Protein AF-A0A1V9YLT5-F1 (afdb_monomer_lite)

InterPro domains:
  IPR000232 Heat shock factor (HSF)-type, DNA-binding [PF00447] (39-124)
  IPR000232 Heat shock factor (HSF)-type, DNA-binding [SM00415] (33-130)
  IPR036388 Winged helix-like DNA-binding domain superfamily [G3DSA:1.10.10.10] (29-130)
  IPR036390 Winged helix DNA-binding domain superfamily [SSF46785] (39-124)

Sequence (200 aa):
MDRSAPPLARAAPAPRKSIDSIEVSATGSWSKHPQLYMQRVYCALESSRKCVATWTCNGTAFAVLDIPAFEEEILTVYFKGIRFHSFARILNGYGFKRAKRKDGTAYDFQHPQFRRGNWKNLPRLAPKRKPVEEVMEKRVEDLTILCGELQKNLKEMRNEIGRLLQEEEEEEEHEERQRQAALRDADNNQNDDKGPATSP

Organism: Achlya hypogyna (NCBI:txid1202772)

Radius of gyration: 42.6 Å; chains: 1; bounding box: 42×57×181 Å

Secondary structure (DSSP, 8-state):
----PPP---PPPPPP--GGGS-------TTT-HHHHHHHHHHHHHHS-TTTEEE-TTSSEEEE--HHHHIIIIIHHHHTT--HHHHHHHHHHTTPEEEE-TTSS-EEEE-TT--TT-GGGGGG----PPPHHHHHHHHHHHHHHHHHHHHHHHHHHHHHHHHHHHHHHHHHHHHHHHHHHHHHHHHHHHHTT-------

Foldseek 3Di:
DDDDDDDDDDDDPPPDPDPVPPPPPDDDDCVVQVLCLLLLVLVLAVPDDVCQKHADPQQQKIKGQAQVCCLVPRCVVRPVRDHPVVVVVQLVQLVWDWDQDPVRRMIMTGDRQSGPPNSVCSSVSGGNDDPPCVVVVVVVVVVVVVVVVVVVVVVVVVVVVVVVVVVVVVVVVVVVVVVVVVVVVVVVVVPVPCDDDDDD

pLDDT: mean 79.18, std 18.44, range [31.89, 97.25]

Structure (mmCIF, N/CA/C/O backbone):
data_AF-A0A1V9YLT5-F1
#
_entry.id   AF-A0A1V9YLT5-F1
#
loop_
_atom_site.group_PDB
_atom_site.id
_atom_site.type_symbol
_atom_site.label_atom_id
_atom_site.label_alt_id
_atom_site.label_comp_id
_atom_site.label_asym_id
_atom_site.label_entity_id
_atom_site.label_seq_id
_atom_site.pdbx_PDB_ins_code
_atom_site.Cartn_x
_atom_site.Cartn_y
_atom_site.Cartn_z
_atom_site.occupancy
_atom_site.B_iso_or_equiv
_atom_site.auth_seq_id
_atom_site.auth_comp_id
_atom_site.auth_asym_id
_atom_site.auth_atom_id
_atom_site.pdbx_PDB_model_num
ATOM 1 N N . MET A 1 1 ? 13.940 41.856 -69.536 1.00 49.47 1 MET A N 1
ATOM 2 C CA . MET A 1 1 ? 14.090 40.386 -69.561 1.00 49.47 1 MET A CA 1
ATOM 3 C C . MET A 1 1 ? 15.488 40.149 -69.010 1.00 49.47 1 MET A C 1
ATOM 5 O O . MET A 1 1 ? 16.406 40.716 -69.568 1.00 49.47 1 MET A O 1
ATOM 9 N N . ASP A 1 2 ? 15.735 39.563 -67.849 1.00 46.03 2 ASP A N 1
ATOM 10 C CA . ASP A 1 2 ? 15.054 38.455 -67.195 1.00 46.03 2 ASP A CA 1
ATOM 11 C C . ASP A 1 2 ? 15.358 38.496 -65.681 1.00 46.03 2 ASP A C 1
ATOM 13 O O . ASP A 1 2 ? 16.460 38.864 -65.269 1.00 46.03 2 ASP A O 1
ATOM 17 N N . ARG A 1 3 ? 14.364 38.169 -64.851 1.00 50.53 3 ARG A N 1
ATOM 18 C CA . ARG A 1 3 ? 14.502 38.026 -63.398 1.00 50.53 3 ARG A CA 1
ATOM 19 C C . ARG A 1 3 ? 14.881 36.571 -63.131 1.00 50.53 3 ARG A C 1
ATOM 21 O O . ARG A 1 3 ? 13.992 35.738 -62.994 1.00 50.53 3 ARG A O 1
ATOM 28 N N . SER A 1 4 ? 16.168 36.251 -63.024 1.00 48.88 4 SER A N 1
ATOM 29 C CA . SER A 1 4 ? 16.560 34.884 -62.665 1.00 48.88 4 SER A CA 1
ATOM 30 C C . SER A 1 4 ? 16.526 34.695 -61.147 1.00 48.88 4 SER A C 1
ATOM 32 O O . SER A 1 4 ? 17.375 35.198 -60.414 1.00 48.88 4 SER A O 1
ATOM 34 N N . ALA A 1 5 ? 15.497 33.984 -60.693 1.00 54.53 5 ALA A N 1
ATOM 35 C CA . ALA A 1 5 ? 15.303 33.527 -59.324 1.00 54.53 5 ALA A CA 1
ATOM 36 C C . ALA A 1 5 ? 16.416 32.553 -58.863 1.00 54.53 5 ALA A C 1
ATOM 38 O O . ALA A 1 5 ? 17.009 31.862 -59.696 1.00 54.53 5 ALA A O 1
ATOM 39 N N . PRO A 1 6 ? 16.695 32.454 -57.550 1.00 58.88 6 PRO A N 1
ATOM 40 C CA . PRO A 1 6 ? 17.642 31.480 -57.008 1.00 58.88 6 PRO A CA 1
ATOM 41 C C . PRO A 1 6 ? 17.076 30.040 -57.013 1.00 58.88 6 PRO A C 1
ATOM 43 O O . PRO A 1 6 ? 15.857 29.857 -56.947 1.00 58.88 6 PRO A O 1
ATOM 46 N N . PRO A 1 7 ? 17.939 29.003 -57.067 1.00 49.47 7 PRO A N 1
ATOM 47 C CA . PRO A 1 7 ? 17.515 27.612 -57.199 1.00 49.47 7 PRO A CA 1
ATOM 48 C C . PRO A 1 7 ? 16.925 27.040 -55.900 1.00 49.47 7 PRO A C 1
ATOM 50 O O . PRO A 1 7 ? 17.496 27.146 -54.815 1.00 49.47 7 PRO A O 1
ATOM 53 N N . LEU A 1 8 ? 15.781 26.370 -56.051 1.00 52.47 8 LEU A N 1
ATOM 54 C CA . LEU A 1 8 ? 15.115 25.543 -55.046 1.00 52.47 8 LEU A CA 1
ATOM 55 C C . LEU A 1 8 ? 15.975 24.313 -54.711 1.00 52.47 8 LEU A C 1
ATOM 57 O O . LEU A 1 8 ? 16.040 23.369 -55.496 1.00 52.47 8 LEU A O 1
ATOM 61 N N . ALA A 1 9 ? 16.585 24.280 -53.524 1.00 49.06 9 ALA A N 1
ATOM 62 C CA . ALA A 1 9 ? 17.253 23.088 -53.002 1.00 49.06 9 ALA A CA 1
ATOM 63 C C . ALA A 1 9 ? 16.786 22.766 -51.571 1.00 49.06 9 ALA A C 1
ATOM 65 O O . ALA A 1 9 ? 17.267 23.318 -50.589 1.00 49.06 9 ALA A O 1
ATOM 66 N N . ARG A 1 10 ? 15.825 21.834 -51.512 1.00 39.59 10 ARG A N 1
ATOM 67 C CA . ARG A 1 10 ? 15.500 20.883 -50.430 1.00 39.59 10 ARG A CA 1
ATOM 68 C C . ARG A 1 10 ? 15.406 21.443 -49.000 1.00 39.59 10 ARG A C 1
ATOM 70 O O . ARG A 1 10 ? 16.368 21.443 -48.240 1.00 39.59 10 ARG A O 1
ATOM 77 N N . ALA A 1 11 ? 14.177 21.776 -48.598 1.00 41.53 11 ALA A N 1
ATOM 78 C CA . ALA A 1 11 ? 13.805 21.918 -47.194 1.00 41.53 11 ALA A CA 1
AT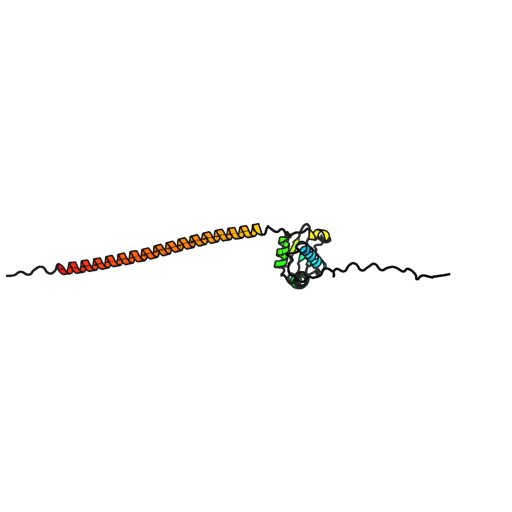OM 79 C C . ALA A 1 11 ? 14.201 20.653 -46.408 1.00 41.53 11 ALA A C 1
ATOM 81 O O . ALA A 1 11 ? 13.750 19.545 -46.712 1.00 41.53 11 ALA A O 1
ATOM 82 N N . ALA A 1 12 ? 15.072 20.822 -45.414 1.00 48.91 12 ALA A N 1
ATOM 83 C CA . ALA A 1 12 ? 15.368 19.798 -44.424 1.00 48.91 12 ALA A CA 1
ATOM 84 C C . ALA A 1 12 ? 14.070 19.389 -43.696 1.00 48.91 12 ALA A C 1
ATOM 86 O O . ALA A 1 12 ? 13.219 20.249 -43.449 1.00 48.91 12 ALA A O 1
ATOM 87 N N . PRO A 1 13 ? 13.882 18.104 -43.337 1.00 40.19 13 PRO A N 1
ATOM 88 C CA . PRO A 1 13 ? 12.746 17.710 -42.518 1.00 40.19 13 PRO A CA 1
ATOM 89 C C . PRO A 1 13 ? 12.820 18.457 -41.183 1.00 40.19 13 PRO A C 1
ATOM 91 O O . PRO A 1 13 ? 13.831 18.390 -40.484 1.00 40.19 13 PRO A O 1
ATOM 94 N N . ALA A 1 14 ? 11.749 19.185 -40.860 1.00 41.81 14 ALA A N 1
ATOM 95 C CA . ALA A 1 14 ? 11.613 19.933 -39.618 1.00 41.81 14 ALA A CA 1
ATOM 96 C C . ALA A 1 14 ? 12.000 19.059 -38.407 1.00 41.81 14 ALA A C 1
ATOM 98 O O . ALA A 1 14 ? 11.640 17.873 -38.376 1.00 41.81 14 ALA A O 1
ATOM 99 N N . PRO A 1 15 ? 12.712 19.612 -37.408 1.00 37.88 15 PRO A N 1
ATOM 100 C CA . PRO A 1 15 ? 13.067 18.869 -36.210 1.00 37.88 15 PRO A CA 1
ATOM 101 C C . PRO A 1 15 ? 11.788 18.320 -35.572 1.00 37.88 15 PRO A C 1
ATOM 103 O O . PRO A 1 15 ? 10.841 19.058 -35.286 1.00 37.88 15 PRO A O 1
ATOM 106 N N . ARG A 1 16 ? 11.735 16.991 -35.404 1.00 38.62 16 ARG A N 1
ATOM 107 C CA . ARG A 1 16 ? 10.667 16.318 -34.657 1.00 38.62 16 ARG A CA 1
ATOM 108 C C . ARG A 1 16 ? 10.587 17.004 -33.301 1.00 38.62 16 ARG A C 1
ATOM 110 O O . ARG A 1 16 ? 11.612 17.094 -32.634 1.00 38.62 16 ARG A O 1
ATOM 117 N N . LYS A 1 17 ? 9.393 17.496 -32.947 1.00 38.03 17 LYS A N 1
ATOM 118 C CA . LYS A 1 17 ? 9.109 18.206 -31.693 1.00 38.03 17 LYS A CA 1
ATOM 119 C C . LYS A 1 17 ? 9.829 17.492 -30.551 1.00 38.03 17 LYS A C 1
ATOM 121 O O . LYS A 1 17 ? 9.482 16.352 -30.231 1.00 38.03 17 LYS A O 1
ATOM 126 N N . SER A 1 18 ? 10.884 18.130 -30.051 1.00 35.88 18 SER A N 1
ATOM 127 C CA . SER A 1 18 ? 11.684 17.603 -28.964 1.00 35.88 18 SER A CA 1
ATOM 128 C C . SER A 1 18 ? 10.792 17.467 -27.738 1.00 35.88 18 SER A C 1
ATOM 130 O O . SER A 1 18 ? 9.812 18.190 -27.547 1.00 35.88 18 SER A O 1
ATOM 132 N N . ILE A 1 19 ? 11.104 16.466 -26.931 1.00 46.19 19 ILE A N 1
ATOM 133 C CA . ILE A 1 19 ? 10.323 16.069 -25.761 1.00 46.19 19 ILE A CA 1
ATOM 134 C C . ILE A 1 19 ? 10.460 17.081 -24.602 1.00 46.19 19 ILE A C 1
ATOM 136 O O . ILE A 1 19 ? 9.867 16.902 -23.542 1.00 46.19 19 ILE A O 1
ATOM 140 N N . ASP A 1 20 ? 11.181 18.179 -24.845 1.00 32.81 20 ASP A N 1
ATOM 141 C CA . ASP A 1 20 ? 11.518 19.242 -23.897 1.00 32.81 20 ASP A CA 1
ATOM 142 C C . ASP A 1 20 ? 10.335 20.157 -23.548 1.00 32.81 20 ASP A C 1
ATOM 144 O O . ASP A 1 20 ? 10.451 21.009 -22.675 1.00 32.81 20 ASP A O 1
ATOM 148 N N . SER A 1 21 ? 9.172 19.990 -24.190 1.00 31.89 21 SER A N 1
ATOM 149 C CA . SER A 1 21 ? 7.967 20.775 -23.873 1.00 31.89 21 SER A CA 1
ATOM 150 C C . SER A 1 21 ? 7.046 20.135 -22.831 1.00 31.89 21 SER A C 1
ATOM 152 O O . SER A 1 21 ? 5.964 20.663 -22.576 1.00 31.89 21 SER A O 1
ATOM 154 N N . ILE A 1 22 ? 7.438 19.030 -22.188 1.00 44.69 22 ILE A N 1
ATOM 155 C CA . ILE A 1 22 ? 6.821 18.686 -20.903 1.00 44.69 22 ILE A CA 1
ATOM 156 C C . ILE A 1 22 ? 7.484 19.595 -19.878 1.00 44.69 22 ILE A C 1
ATOM 158 O O . ILE A 1 22 ? 8.468 19.206 -19.252 1.00 44.69 22 ILE A O 1
ATOM 162 N N . GLU A 1 23 ? 6.957 20.814 -19.736 1.00 33.91 23 GLU A N 1
ATOM 163 C CA . GLU A 1 23 ? 7.292 21.687 -18.618 1.00 33.91 23 GLU A CA 1
ATOM 164 C C . GLU A 1 23 ? 7.266 20.847 -17.341 1.00 33.91 23 GLU A C 1
ATOM 166 O O . GLU A 1 23 ? 6.223 20.352 -16.894 1.00 33.91 23 GLU A O 1
ATOM 171 N N . VAL A 1 24 ? 8.451 20.638 -16.769 1.00 43.06 24 VAL A N 1
ATOM 172 C CA . VAL A 1 24 ? 8.622 20.078 -15.435 1.00 43.06 24 VAL A CA 1
ATOM 173 C C . VAL A 1 24 ? 8.184 21.177 -14.474 1.00 43.06 24 VAL A C 1
ATOM 175 O O . VAL A 1 24 ? 8.985 21.845 -13.831 1.00 43.06 24 VAL A O 1
ATOM 178 N N . SER A 1 25 ? 6.874 21.401 -14.415 1.00 34.19 25 SER A N 1
ATOM 179 C CA . SER A 1 25 ? 6.252 22.276 -13.440 1.00 34.19 25 SER A CA 1
ATOM 180 C C . SER A 1 25 ? 6.473 21.651 -12.067 1.00 34.19 25 SER A C 1
ATOM 182 O O . SER A 1 25 ? 5.970 20.582 -11.699 1.00 34.19 25 SER A O 1
ATOM 184 N N . ALA A 1 26 ? 7.322 22.330 -11.308 1.00 42.56 26 ALA A N 1
ATOM 185 C CA . ALA A 1 26 ? 7.564 22.096 -9.909 1.00 42.56 26 ALA A CA 1
ATOM 186 C C . ALA A 1 26 ? 6.247 22.252 -9.132 1.00 42.56 26 ALA A C 1
ATOM 188 O O . ALA A 1 26 ? 5.857 23.353 -8.801 1.00 42.56 26 ALA A O 1
ATOM 189 N N . THR A 1 27 ? 5.536 21.150 -8.874 1.00 37.38 27 THR A N 1
ATOM 190 C CA . THR A 1 27 ? 4.640 20.890 -7.718 1.00 37.38 27 THR A CA 1
ATOM 191 C C . THR A 1 27 ? 4.011 19.507 -7.953 1.00 37.38 27 THR A C 1
ATOM 193 O O . THR A 1 27 ? 3.179 19.279 -8.810 1.00 37.38 27 THR A O 1
ATOM 196 N N . GLY A 1 28 ? 4.514 18.439 -7.344 1.00 47.72 28 GLY A N 1
ATOM 197 C CA . GLY A 1 28 ? 3.946 18.060 -6.060 1.00 47.72 28 GLY A CA 1
ATOM 198 C C . GLY A 1 28 ? 2.478 17.629 -6.161 1.00 47.72 28 GLY A C 1
ATOM 199 O O . GLY A 1 28 ? 1.713 18.055 -5.317 1.00 47.72 28 GLY A O 1
ATOM 200 N N . SER A 1 29 ? 2.059 16.843 -7.167 1.00 51.94 29 SER A N 1
ATOM 201 C CA . SER A 1 29 ? 0.918 15.926 -7.019 1.00 51.94 29 SER A CA 1
ATOM 202 C C . SER A 1 29 ? 0.728 15.011 -8.244 1.00 51.94 29 SER A C 1
ATOM 204 O O . SER A 1 29 ? -0.060 15.299 -9.143 1.00 51.94 29 SER A O 1
ATOM 206 N N . TRP A 1 30 ? 1.355 13.831 -8.250 1.00 56.75 30 TRP A N 1
ATOM 207 C CA . TRP A 1 30 ? 0.881 12.718 -9.100 1.00 56.75 30 TRP A CA 1
ATOM 208 C C . TRP A 1 30 ? -0.576 12.338 -8.776 1.00 56.75 30 TRP A C 1
ATOM 210 O O . TRP A 1 30 ? -1.254 11.689 -9.568 1.00 56.75 30 TRP A O 1
ATOM 220 N N . SER A 1 31 ? -1.069 12.776 -7.614 1.00 55.31 31 SER A N 1
ATOM 221 C CA . SER A 1 31 ? -2.453 12.680 -7.166 1.00 55.31 31 SER A CA 1
ATOM 222 C C . SER A 1 31 ? -3.418 13.547 -7.992 1.00 55.31 31 SER A C 1
ATOM 224 O O . SER A 1 31 ? -4.556 13.112 -8.174 1.00 55.31 31 SER A O 1
ATOM 226 N N . LYS A 1 32 ? -2.970 14.708 -8.509 1.00 60.06 32 LYS A N 1
ATOM 227 C CA . LYS A 1 32 ? -3.757 15.648 -9.339 1.00 60.06 32 LYS A CA 1
ATOM 228 C C . LYS A 1 32 ? -3.855 15.222 -10.807 1.00 60.06 32 LYS A C 1
ATOM 230 O O . LYS A 1 32 ? -4.875 15.475 -11.436 1.00 60.06 32 LYS A O 1
ATOM 235 N N . HIS A 1 33 ? -2.836 14.538 -11.336 1.00 69.06 33 HIS A N 1
ATOM 236 C CA . HIS A 1 33 ? -2.824 14.050 -12.723 1.00 69.06 33 HIS A CA 1
ATOM 237 C C . HIS A 1 33 ? -2.448 12.562 -12.817 1.00 69.06 33 HIS A C 1
ATOM 239 O O . HIS A 1 33 ? -1.390 12.222 -13.360 1.00 69.06 33 HIS A O 1
ATOM 245 N N . PRO A 1 34 ? -3.297 11.655 -12.299 1.00 67.69 34 PRO A N 1
ATOM 246 C CA . PRO A 1 34 ? -3.043 10.215 -12.339 1.00 67.69 34 PRO A CA 1
ATOM 247 C C . PRO A 1 34 ? -2.782 9.678 -13.760 1.00 67.69 34 PRO A C 1
ATOM 249 O O . PRO A 1 34 ? -1.930 8.816 -13.962 1.00 67.69 34 PRO A O 1
ATOM 252 N N . GLN A 1 35 ? -3.428 10.263 -14.769 1.00 70.44 35 GLN A N 1
ATOM 253 C CA . GLN A 1 35 ? -3.253 9.931 -16.183 1.00 70.44 35 GLN A CA 1
ATOM 254 C C . GLN A 1 35 ? -1.824 10.162 -16.710 1.00 70.44 35 GLN A C 1
ATOM 256 O O . GLN A 1 35 ? -1.396 9.489 -17.647 1.00 70.44 35 GLN A O 1
ATOM 261 N N . LEU A 1 36 ? -1.066 11.090 -16.109 1.00 81.12 36 LEU A N 1
ATOM 262 C CA . LEU A 1 36 ? 0.305 11.410 -16.526 1.00 81.12 36 LEU A CA 1
ATOM 263 C C . LEU A 1 36 ? 1.345 10.525 -15.834 1.00 81.12 36 LEU A C 1
ATOM 265 O O . LEU A 1 36 ? 2.461 10.374 -16.332 1.00 81.12 36 LEU A O 1
ATOM 269 N N . TYR A 1 37 ? 0.996 9.920 -14.694 1.00 85.56 37 TYR A N 1
ATOM 270 C CA . TYR A 1 37 ? 1.923 9.081 -13.938 1.00 85.56 37 TYR A CA 1
ATOM 271 C C . TYR A 1 37 ? 2.385 7.883 -14.776 1.00 85.56 37 TYR A C 1
ATOM 273 O O . TYR A 1 37 ? 3.580 7.638 -14.901 1.00 85.56 37 TYR A O 1
ATOM 281 N N . MET A 1 38 ? 1.455 7.197 -15.445 1.00 88.62 38 MET A N 1
ATOM 282 C CA . MET A 1 38 ? 1.767 6.049 -16.306 1.00 88.62 38 MET A CA 1
ATOM 283 C C . MET A 1 38 ? 2.634 6.424 -17.510 1.00 88.62 38 MET A C 1
ATOM 285 O O . MET A 1 38 ? 3.531 5.670 -17.882 1.00 88.62 38 MET A O 1
ATOM 289 N N . GLN A 1 39 ? 2.417 7.605 -18.091 1.00 88.38 39 GLN A N 1
ATOM 290 C CA . GLN A 1 39 ? 3.274 8.116 -19.163 1.00 88.38 39 GLN A CA 1
ATOM 291 C C . GLN A 1 39 ? 4.700 8.361 -18.665 1.00 88.38 39 GLN A C 1
ATOM 293 O O . GLN A 1 39 ? 5.655 8.000 -19.344 1.00 88.38 39 GLN A O 1
ATOM 298 N N . ARG A 1 40 ? 4.859 8.900 -17.452 1.00 89.19 40 ARG A N 1
ATOM 299 C CA . ARG A 1 40 ? 6.182 9.095 -16.847 1.00 89.19 40 ARG A CA 1
ATOM 300 C C . ARG A 1 40 ? 6.883 7.788 -16.530 1.00 89.19 40 ARG A C 1
ATOM 302 O O . ARG A 1 40 ? 8.070 7.694 -16.805 1.00 89.19 40 ARG A O 1
ATOM 309 N N . VAL A 1 41 ? 6.165 6.783 -16.021 1.00 91.31 41 VAL A N 1
ATOM 310 C CA . VAL A 1 41 ? 6.730 5.435 -15.823 1.00 91.31 41 VAL A CA 1
ATOM 311 C C . VAL A 1 41 ? 7.224 4.882 -17.157 1.00 91.31 41 VAL A C 1
ATOM 313 O O . VAL A 1 41 ? 8.332 4.370 -17.236 1.00 91.31 41 VAL A O 1
ATOM 316 N N . TYR A 1 42 ? 6.437 5.032 -18.223 1.00 91.50 42 TYR A N 1
ATOM 317 C CA . TYR A 1 42 ? 6.837 4.587 -19.554 1.00 91.50 42 TYR A CA 1
ATOM 318 C C . TYR A 1 42 ? 8.103 5.303 -20.053 1.00 91.50 42 TYR A C 1
ATOM 320 O O . TYR A 1 42 ? 9.047 4.639 -20.472 1.00 91.50 42 TYR A O 1
ATOM 328 N N . CYS A 1 43 ? 8.156 6.637 -19.973 1.00 90.62 43 CYS A N 1
ATOM 329 C CA . CYS A 1 43 ? 9.337 7.407 -20.381 1.00 90.62 43 CYS A CA 1
ATOM 330 C C . CYS A 1 43 ? 10.571 7.055 -19.542 1.00 90.62 43 CYS A C 1
ATOM 332 O O . CYS A 1 43 ? 11.654 6.883 -20.088 1.00 90.62 43 CYS A O 1
ATOM 334 N N . ALA A 1 44 ? 10.395 6.899 -18.230 1.00 90.81 44 ALA A N 1
ATOM 335 C CA . ALA A 1 44 ? 11.445 6.480 -17.314 1.00 90.81 44 ALA A CA 1
ATOM 336 C C . ALA A 1 44 ? 12.050 5.129 -17.719 1.00 90.81 44 ALA A C 1
ATOM 338 O O . ALA A 1 44 ? 13.267 4.982 -17.724 1.00 90.81 44 ALA A O 1
ATOM 339 N N . LEU A 1 45 ? 11.213 4.163 -18.112 1.00 91.94 45 LEU A N 1
ATOM 340 C CA . LEU A 1 45 ? 11.666 2.851 -18.574 1.00 91.94 45 LEU A CA 1
ATOM 341 C C . LEU A 1 45 ? 12.405 2.921 -19.915 1.00 91.94 45 LEU A C 1
ATOM 343 O O . LEU A 1 45 ? 13.426 2.257 -20.069 1.00 91.94 45 LEU A O 1
ATOM 347 N N . GLU A 1 46 ? 11.934 3.726 -20.872 1.00 90.00 46 GLU A N 1
ATOM 348 C CA . GLU A 1 46 ? 12.619 3.892 -22.167 1.00 90.00 46 GLU A CA 1
ATOM 349 C C . GLU A 1 46 ? 13.978 4.595 -22.031 1.00 90.00 46 GLU A C 1
ATOM 351 O O . GLU A 1 46 ? 14.904 4.276 -22.772 1.00 90.00 46 GLU A O 1
ATOM 356 N N . SER A 1 47 ? 14.118 5.505 -21.065 1.00 88.69 47 SER A N 1
ATOM 357 C CA . SER A 1 47 ? 15.379 6.203 -20.785 1.00 88.69 47 SER A CA 1
ATOM 358 C C . SER A 1 47 ? 16.305 5.448 -19.822 1.00 88.69 47 SER A C 1
ATOM 360 O O . SER A 1 47 ? 17.440 5.872 -19.612 1.00 88.69 47 SER A O 1
ATOM 362 N N . SER A 1 48 ? 15.838 4.361 -19.200 1.00 91.19 48 SER A N 1
ATOM 363 C CA . SER A 1 48 ? 16.609 3.627 -18.191 1.00 91.19 48 SER A CA 1
ATOM 364 C C . SER A 1 48 ? 17.689 2.730 -18.798 1.00 91.19 48 SER A C 1
ATOM 366 O O . SER A 1 48 ? 17.541 2.170 -19.889 1.00 91.19 48 SER A O 1
ATOM 368 N N . ARG A 1 49 ? 18.794 2.549 -18.063 1.00 92.44 49 ARG A N 1
ATOM 369 C CA . ARG A 1 49 ? 19.815 1.560 -18.421 1.00 92.44 49 ARG A CA 1
ATOM 370 C C . ARG A 1 49 ? 19.228 0.158 -18.286 1.00 92.44 49 ARG A C 1
ATOM 372 O O . ARG A 1 49 ? 18.644 -0.175 -17.258 1.00 92.44 49 ARG A O 1
ATOM 379 N N . LYS A 1 50 ? 19.477 -0.701 -19.281 1.00 90.56 50 LYS A N 1
ATOM 380 C CA . LYS A 1 50 ? 18.938 -2.075 -19.334 1.00 90.56 50 LYS A CA 1
ATOM 381 C C . LYS A 1 50 ? 19.326 -2.952 -18.136 1.00 90.56 50 LYS A C 1
ATOM 383 O O . LYS A 1 50 ? 18.637 -3.931 -17.875 1.00 90.56 50 LYS A O 1
ATOM 388 N N . CYS A 1 51 ? 20.427 -2.631 -17.450 1.00 91.50 51 CYS A N 1
ATOM 389 C CA . CYS A 1 51 ? 20.875 -3.311 -16.232 1.00 91.50 51 CYS A CA 1
ATOM 390 C C . CYS A 1 51 ? 20.158 -2.838 -14.957 1.00 91.50 51 CYS A C 1
ATOM 392 O O . CYS A 1 51 ? 20.234 -3.532 -13.954 1.00 91.50 51 CYS A O 1
ATOM 394 N N . VAL A 1 52 ? 19.457 -1.702 -14.998 1.00 92.44 52 VAL A N 1
ATOM 395 C CA . VAL A 1 52 ? 18.728 -1.120 -13.860 1.00 92.44 52 VAL A CA 1
ATOM 396 C C . VAL A 1 52 ? 17.242 -1.437 -13.976 1.00 92.44 52 VAL A C 1
ATOM 398 O O . VAL A 1 52 ? 16.649 -2.039 -13.081 1.00 92.44 52 VAL A O 1
ATOM 401 N N . ALA A 1 53 ? 16.640 -1.088 -15.112 1.00 94.06 53 ALA A N 1
ATOM 402 C CA . ALA A 1 53 ? 15.271 -1.444 -15.438 1.00 94.06 53 ALA A CA 1
ATOM 403 C C . ALA A 1 53 ? 15.138 -1.725 -16.935 1.00 94.06 53 ALA A C 1
ATOM 405 O O . ALA A 1 53 ? 15.832 -1.148 -17.768 1.00 94.06 53 ALA A O 1
ATOM 406 N N . THR A 1 54 ? 14.271 -2.666 -17.296 1.00 94.44 54 THR A N 1
ATOM 407 C CA . THR A 1 54 ? 14.099 -3.036 -18.702 1.00 94.44 54 THR A CA 1
ATOM 408 C C . THR A 1 54 ? 12.735 -3.638 -18.971 1.00 94.44 54 THR A C 1
ATOM 410 O O . THR A 1 54 ? 12.133 -4.294 -18.121 1.00 94.44 54 THR A O 1
ATOM 413 N N . TRP A 1 55 ? 12.250 -3.463 -20.194 1.00 94.19 55 TRP A N 1
ATOM 414 C CA . TRP A 1 55 ? 11.098 -4.204 -20.681 1.00 94.19 55 TRP A CA 1
ATOM 415 C C . TRP A 1 55 ? 11.453 -5.675 -20.906 1.00 94.19 55 TRP A C 1
ATOM 417 O O . TRP A 1 55 ? 12.539 -6.018 -21.376 1.00 94.19 55 TRP A O 1
ATOM 427 N N . THR A 1 56 ? 10.494 -6.555 -20.636 1.00 91.25 56 THR A N 1
ATOM 428 C CA . THR A 1 56 ? 10.544 -7.943 -21.115 1.00 91.25 56 THR A CA 1
ATOM 429 C C . THR A 1 56 ? 10.545 -7.981 -22.647 1.00 91.25 56 THR A C 1
ATOM 431 O O . THR A 1 56 ? 10.043 -7.060 -23.295 1.00 91.25 56 THR A O 1
ATOM 434 N N . CYS A 1 57 ? 11.075 -9.056 -23.240 1.00 88.12 57 CYS A N 1
ATOM 435 C CA . CYS A 1 57 ? 11.151 -9.229 -24.698 1.00 88.12 57 CYS A CA 1
ATOM 436 C C . CYS A 1 57 ? 9.793 -9.038 -25.395 1.00 88.12 57 CYS A C 1
ATOM 438 O O . CYS A 1 57 ? 9.712 -8.369 -26.420 1.00 88.12 57 CYS A O 1
ATOM 440 N N . ASN A 1 58 ? 8.720 -9.540 -24.781 1.00 88.38 58 ASN A N 1
ATOM 441 C CA . ASN A 1 58 ? 7.357 -9.444 -25.305 1.00 88.38 58 ASN A CA 1
ATOM 442 C C . ASN A 1 58 ? 6.688 -8.084 -25.022 1.00 88.38 58 ASN A C 1
ATOM 444 O O . ASN A 1 58 ? 5.557 -7.851 -25.445 1.00 88.38 58 ASN A O 1
ATOM 448 N N . GLY A 1 59 ? 7.340 -7.189 -24.269 1.00 90.25 59 GLY A N 1
ATOM 449 C CA . GLY A 1 59 ? 6.843 -5.845 -23.962 1.00 90.25 59 GLY A CA 1
ATOM 450 C C . GLY A 1 59 ? 5.599 -5.798 -23.069 1.00 90.25 59 GLY A C 1
ATOM 451 O O . GLY A 1 59 ? 4.980 -4.743 -22.950 1.00 90.25 59 GLY A O 1
ATOM 452 N N . THR A 1 60 ? 5.205 -6.917 -22.454 1.00 89.75 60 THR A N 1
ATOM 453 C CA . THR A 1 60 ? 3.996 -7.033 -21.613 1.00 89.75 60 THR A CA 1
ATOM 454 C C . THR A 1 60 ? 4.238 -6.731 -20.138 1.00 89.75 60 THR A C 1
ATOM 456 O O . THR A 1 60 ? 3.293 -6.591 -19.366 1.00 89.75 60 THR A O 1
ATOM 459 N N . ALA A 1 61 ? 5.502 -6.702 -19.739 1.00 92.56 61 ALA A N 1
ATOM 460 C CA . ALA A 1 61 ? 5.956 -6.437 -18.384 1.00 92.56 61 ALA A CA 1
ATOM 461 C C . ALA A 1 61 ? 7.300 -5.710 -18.436 1.00 92.56 61 ALA A C 1
ATOM 463 O O . ALA A 1 61 ? 8.012 -5.794 -19.445 1.00 92.56 61 ALA A O 1
ATOM 464 N N . PHE A 1 62 ? 7.660 -5.053 -17.343 1.00 95.06 62 PHE A N 1
ATOM 465 C CA . PHE A 1 62 ? 8.998 -4.519 -17.131 1.00 95.06 62 PHE A CA 1
ATOM 466 C C . PHE A 1 62 ? 9.580 -5.062 -15.829 1.00 95.06 62 PHE A C 1
ATOM 468 O O . PHE A 1 62 ? 8.845 -5.442 -14.919 1.00 95.06 62 PHE A O 1
ATOM 475 N N . ALA A 1 63 ? 10.901 -5.098 -15.765 1.00 94.31 63 ALA A N 1
ATOM 476 C CA . ALA A 1 63 ? 11.668 -5.588 -14.642 1.00 94.31 63 ALA A CA 1
ATOM 477 C C . ALA A 1 63 ? 12.497 -4.454 -14.053 1.00 94.31 63 ALA A C 1
ATOM 479 O O . ALA A 1 63 ? 13.092 -3.680 -14.803 1.00 94.31 63 ALA A O 1
ATOM 480 N N . VAL A 1 64 ? 12.562 -4.391 -12.728 1.00 95.31 64 VAL A N 1
ATOM 481 C CA . VAL A 1 64 ? 13.542 -3.596 -11.984 1.00 95.31 64 VAL A CA 1
ATOM 482 C C . VAL A 1 64 ? 14.568 -4.578 -11.437 1.00 95.31 64 VAL A C 1
ATOM 484 O O . VAL A 1 64 ? 14.216 -5.455 -10.648 1.00 95.31 64 VAL A O 1
ATOM 487 N N . LEU A 1 65 ? 15.796 -4.477 -11.938 1.00 94.06 65 LEU A N 1
ATOM 488 C CA . LEU A 1 65 ? 16.893 -5.412 -11.686 1.00 94.06 65 LEU A CA 1
ATOM 489 C C . LEU A 1 65 ? 17.789 -4.946 -10.535 1.00 94.06 65 LEU A C 1
ATOM 491 O O . LEU A 1 65 ? 18.266 -5.774 -9.767 1.00 94.06 65 LEU A O 1
ATOM 495 N N . ASP A 1 66 ? 17.972 -3.631 -10.410 1.00 93.44 66 ASP A N 1
ATOM 496 C CA . ASP A 1 66 ? 18.774 -2.992 -9.367 1.00 93.44 66 ASP A CA 1
ATOM 497 C C . ASP A 1 66 ? 17.938 -1.889 -8.708 1.00 93.44 66 ASP A C 1
ATOM 499 O O . ASP A 1 66 ? 17.620 -0.877 -9.332 1.00 93.44 66 ASP A O 1
ATOM 503 N N . ILE A 1 67 ? 17.517 -2.120 -7.462 1.00 92.88 67 ILE A N 1
ATOM 504 C CA . ILE A 1 67 ? 16.656 -1.186 -6.728 1.00 92.88 67 ILE A CA 1
ATOM 505 C C . ILE A 1 67 ? 17.415 0.086 -6.332 1.00 92.88 67 ILE A C 1
ATOM 507 O O . ILE A 1 67 ? 16.899 1.153 -6.661 1.00 92.88 67 ILE A O 1
ATOM 511 N N . PRO A 1 68 ? 18.590 0.020 -5.669 1.00 92.56 68 PRO A N 1
ATOM 512 C CA . PRO A 1 68 ? 19.381 1.213 -5.368 1.00 92.56 68 PRO A CA 1
ATOM 513 C C . PRO A 1 68 ? 19.618 2.102 -6.593 1.00 92.56 68 PRO A C 1
ATOM 515 O O . PRO A 1 68 ? 19.256 3.278 -6.574 1.00 92.56 68 PRO A O 1
ATOM 518 N N . ALA A 1 69 ? 20.111 1.527 -7.697 1.00 92.75 69 ALA A N 1
ATOM 519 C CA . ALA A 1 69 ? 20.361 2.297 -8.914 1.00 92.75 69 ALA A CA 1
ATOM 520 C C . ALA A 1 69 ? 19.064 2.860 -9.517 1.00 92.75 69 ALA A C 1
ATOM 522 O O . ALA A 1 69 ? 19.042 3.968 -10.049 1.00 92.75 69 ALA A O 1
ATOM 523 N N . PHE A 1 70 ? 17.946 2.134 -9.412 1.00 93.88 70 PHE A N 1
ATOM 524 C CA . PHE A 1 70 ? 16.650 2.627 -9.872 1.00 93.88 70 PHE A CA 1
ATOM 525 C C . PHE A 1 70 ? 16.153 3.822 -9.047 1.00 93.88 70 PHE A C 1
ATOM 527 O O . PHE A 1 70 ? 15.597 4.766 -9.612 1.00 93.88 70 PHE A O 1
ATOM 534 N N . GLU A 1 71 ? 16.350 3.814 -7.727 1.00 93.38 71 GLU A N 1
ATOM 535 C CA . GLU A 1 71 ? 16.005 4.959 -6.881 1.00 93.38 71 GLU A CA 1
ATOM 536 C C . GLU A 1 71 ? 16.836 6.194 -7.254 1.00 93.38 71 GLU A C 1
ATOM 538 O O . GLU A 1 71 ? 16.267 7.266 -7.474 1.00 93.38 71 GLU A O 1
ATOM 543 N N . GLU A 1 72 ? 18.150 6.031 -7.396 1.00 91.50 72 GLU A N 1
ATOM 544 C CA . GLU A 1 72 ? 19.084 7.132 -7.645 1.00 91.50 72 GLU A CA 1
ATOM 545 C C . GLU A 1 72 ? 19.012 7.694 -9.066 1.00 91.50 72 GLU A C 1
ATOM 547 O O . GLU A 1 72 ? 19.051 8.910 -9.233 1.00 91.50 72 GLU A O 1
ATOM 552 N N . GLU A 1 73 ? 18.879 6.848 -10.090 1.00 90.00 73 GLU A N 1
ATOM 553 C CA . GLU A 1 73 ? 18.936 7.282 -11.494 1.00 90.00 73 GLU A CA 1
ATOM 554 C C . GLU A 1 73 ? 17.561 7.606 -12.074 1.00 90.00 73 GLU A C 1
ATOM 556 O O . GLU A 1 73 ? 17.427 8.492 -12.918 1.00 90.00 73 GLU A O 1
ATOM 561 N N . ILE A 1 74 ? 16.524 6.874 -11.656 1.00 91.56 74 ILE A N 1
ATOM 562 C CA . ILE A 1 74 ? 15.197 6.967 -12.270 1.00 91.56 74 ILE A CA 1
ATOM 563 C C . ILE A 1 74 ? 14.227 7.733 -11.374 1.00 91.56 74 ILE A C 1
ATOM 565 O O . ILE A 1 74 ? 13.530 8.637 -11.845 1.00 91.56 74 ILE A O 1
ATOM 569 N N . LEU A 1 75 ? 14.147 7.408 -10.081 1.00 90.50 75 LEU A N 1
ATOM 570 C CA . LEU A 1 75 ? 13.147 8.035 -9.211 1.00 90.50 75 LEU A CA 1
ATOM 571 C C . LEU A 1 75 ? 13.478 9.490 -8.866 1.00 90.50 75 LEU A C 1
ATOM 573 O O . LEU A 1 75 ? 12.558 10.309 -8.774 1.00 90.50 75 LEU A O 1
ATOM 577 N N . THR A 1 76 ? 14.754 9.848 -8.729 1.00 88.44 76 THR A N 1
ATOM 578 C CA . THR A 1 76 ? 15.178 11.249 -8.546 1.00 88.44 76 THR A CA 1
ATOM 579 C C . THR A 1 76 ? 14.781 12.119 -9.744 1.00 88.44 76 THR A C 1
ATOM 581 O O . THR A 1 76 ? 14.181 13.178 -9.555 1.00 88.44 76 THR A O 1
ATOM 584 N N . VAL A 1 77 ? 15.018 11.632 -10.967 1.00 88.31 77 VAL A N 1
ATOM 585 C CA . VAL A 1 77 ? 14.792 12.363 -12.223 1.00 88.31 77 VAL A CA 1
ATOM 586 C C . VAL A 1 77 ? 13.305 12.451 -12.569 1.00 88.31 77 VAL A C 1
ATOM 588 O O . VAL A 1 77 ? 12.789 13.525 -12.877 1.00 88.31 77 VAL A O 1
ATOM 591 N N . TYR A 1 78 ? 12.581 11.331 -12.503 1.00 87.00 78 TYR A N 1
ATOM 592 C CA . TYR A 1 78 ? 11.199 11.262 -12.989 1.00 87.00 78 TYR A CA 1
ATOM 593 C C . TYR A 1 78 ? 10.151 11.463 -11.888 1.00 87.00 78 TYR A C 1
ATOM 595 O O . TYR A 1 78 ? 9.027 11.884 -12.188 1.00 87.00 78 TYR A O 1
ATOM 603 N N . PHE A 1 79 ? 10.493 11.182 -10.624 1.00 84.25 79 PHE A N 1
ATOM 604 C CA . PHE A 1 79 ? 9.528 11.030 -9.531 1.00 84.25 79 PHE A CA 1
ATOM 605 C C . PHE A 1 79 ? 9.893 11.763 -8.228 1.00 84.25 79 PHE A C 1
ATOM 607 O O . PHE A 1 79 ? 9.490 11.319 -7.155 1.00 84.25 79 PHE A O 1
ATOM 614 N N . LYS A 1 80 ? 10.573 12.918 -8.296 1.00 80.44 80 LYS A N 1
ATOM 615 C CA . LYS A 1 80 ? 10.899 13.774 -7.127 1.00 80.44 80 LYS A CA 1
ATOM 616 C C . LYS A 1 80 ? 11.535 13.009 -5.949 1.00 80.44 80 LYS A C 1
ATOM 618 O O . LYS A 1 80 ? 11.265 13.330 -4.795 1.00 80.44 80 LYS A O 1
ATOM 623 N N . GLY A 1 81 ? 12.327 11.974 -6.228 1.00 74.31 81 GLY A N 1
ATOM 624 C CA . GLY A 1 81 ? 13.042 11.225 -5.191 1.00 74.31 81 GLY A CA 1
ATOM 625 C C . GLY A 1 81 ? 12.142 10.415 -4.251 1.00 74.31 81 GLY A C 1
ATOM 626 O O . GLY A 1 81 ? 12.493 10.205 -3.093 1.00 74.31 81 GLY A O 1
ATOM 627 N N . ILE A 1 82 ? 10.968 9.956 -4.708 1.00 84.81 82 ILE A N 1
ATOM 628 C CA . ILE A 1 82 ? 10.244 8.912 -3.967 1.00 84.81 82 ILE A CA 1
ATOM 629 C C . ILE A 1 82 ? 11.094 7.640 -3.895 1.00 84.81 82 ILE A C 1
ATOM 631 O O . ILE A 1 82 ? 11.835 7.333 -4.821 1.00 84.81 82 ILE A O 1
ATOM 635 N N . ARG A 1 83 ? 10.924 6.851 -2.834 1.00 89.94 83 ARG A N 1
ATOM 636 C CA . ARG A 1 83 ? 11.546 5.524 -2.745 1.00 89.94 83 ARG A CA 1
ATOM 637 C C . ARG A 1 83 ? 10.810 4.491 -3.599 1.00 89.94 83 ARG A C 1
ATOM 639 O O . ARG A 1 83 ? 9.608 4.621 -3.866 1.00 89.94 83 ARG A O 1
ATOM 646 N N . PHE A 1 84 ? 11.495 3.408 -3.940 1.00 90.88 84 PHE A N 1
ATOM 647 C CA . PHE A 1 84 ? 11.002 2.269 -4.706 1.00 90.88 84 PHE A CA 1
ATOM 648 C C . PHE A 1 84 ? 9.742 1.664 -4.095 1.00 90.88 84 PHE A C 1
ATOM 650 O O . PHE A 1 84 ? 8.799 1.344 -4.814 1.00 90.88 84 PHE A O 1
ATOM 657 N N . HIS A 1 85 ? 9.668 1.549 -2.766 1.00 89.56 85 HIS A N 1
ATOM 658 C CA . HIS A 1 85 ? 8.469 1.016 -2.118 1.00 89.56 85 HIS A CA 1
ATOM 659 C C . HIS A 1 85 ? 7.232 1.887 -2.393 1.00 89.56 85 HIS A C 1
ATOM 661 O O . HIS A 1 85 ? 6.155 1.369 -2.695 1.00 89.56 85 HIS A O 1
ATOM 667 N N . SER A 1 86 ? 7.391 3.211 -2.345 1.00 88.19 86 SER A N 1
ATOM 668 C CA . SER A 1 86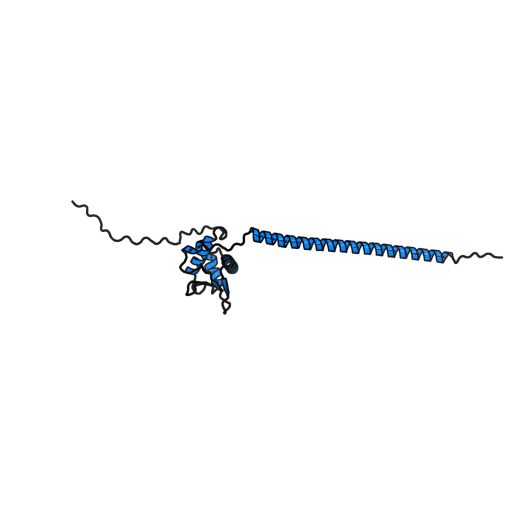 ? 6.322 4.158 -2.669 1.00 88.19 86 SER A CA 1
ATOM 669 C C . SER A 1 86 ? 5.936 4.070 -4.144 1.00 88.19 86 SER A C 1
ATOM 671 O O . SER A 1 86 ? 4.750 4.012 -4.462 1.00 88.19 86 SER A O 1
ATOM 673 N N . PHE A 1 87 ? 6.921 3.977 -5.039 1.00 90.81 87 PHE A N 1
ATOM 674 C CA . PHE A 1 87 ? 6.705 3.736 -6.467 1.00 90.81 87 PHE A CA 1
ATOM 675 C C . PHE A 1 87 ? 5.903 2.445 -6.718 1.00 90.81 87 PHE A C 1
ATOM 677 O O . PHE A 1 87 ? 4.850 2.474 -7.356 1.00 90.81 87 PHE A O 1
ATOM 684 N N . ALA A 1 88 ? 6.335 1.325 -6.136 1.00 90.81 88 ALA A N 1
ATOM 685 C CA . ALA A 1 88 ? 5.674 0.031 -6.268 1.00 90.81 88 ALA A CA 1
ATOM 686 C C . ALA A 1 88 ? 4.242 0.056 -5.713 1.00 90.81 88 ALA A C 1
ATOM 688 O O . ALA A 1 88 ? 3.332 -0.519 -6.309 1.00 90.81 88 ALA A O 1
ATOM 689 N N . ARG A 1 89 ? 4.011 0.759 -4.597 1.00 87.38 89 ARG A N 1
ATOM 690 C CA . ARG A 1 89 ? 2.669 0.930 -4.026 1.00 87.38 89 ARG A CA 1
ATOM 691 C C . ARG A 1 89 ? 1.743 1.696 -4.964 1.00 87.38 89 ARG A C 1
ATOM 693 O O . ARG A 1 89 ? 0.586 1.305 -5.109 1.00 87.38 89 ARG A O 1
ATOM 700 N N . ILE A 1 90 ? 2.233 2.760 -5.600 1.00 86.94 90 ILE A N 1
ATOM 701 C CA . ILE A 1 90 ? 1.441 3.507 -6.578 1.00 86.94 90 ILE A CA 1
ATOM 702 C C . ILE A 1 90 ? 1.071 2.579 -7.738 1.00 86.94 90 ILE A C 1
ATOM 704 O O . ILE A 1 90 ? -0.111 2.479 -8.045 1.00 86.94 90 ILE A O 1
ATOM 708 N N . LEU A 1 91 ? 2.021 1.824 -8.303 1.00 89.88 91 LEU A N 1
ATOM 709 C CA . LEU A 1 91 ? 1.745 0.843 -9.364 1.00 89.88 91 LEU A CA 1
ATOM 710 C C . LEU A 1 91 ? 0.699 -0.205 -8.965 1.00 89.88 91 LEU A C 1
ATOM 712 O O . LEU A 1 91 ? -0.206 -0.492 -9.750 1.00 89.88 91 LEU A O 1
ATOM 716 N N . ASN A 1 92 ? 0.756 -0.727 -7.739 1.00 89.12 92 ASN A N 1
ATOM 717 C CA . ASN A 1 92 ? -0.274 -1.641 -7.233 1.00 89.12 92 ASN A CA 1
ATOM 718 C C . ASN A 1 92 ? -1.667 -0.989 -7.268 1.00 89.12 92 ASN A C 1
ATOM 720 O O . ASN A 1 92 ? -2.645 -1.638 -7.634 1.00 89.12 92 ASN A O 1
ATOM 724 N N . GLY A 1 93 ? -1.753 0.311 -6.966 1.00 84.44 93 GLY A N 1
ATOM 725 C CA . GLY A 1 93 ? -2.980 1.098 -7.089 1.00 84.44 93 GLY A CA 1
ATOM 726 C C . GLY A 1 93 ? -3.503 1.208 -8.525 1.00 84.44 93 GLY A C 1
ATOM 727 O O . GLY A 1 93 ? -4.707 1.282 -8.720 1.00 84.44 93 GLY A O 1
ATOM 728 N N . TYR A 1 94 ? -2.646 1.143 -9.545 1.00 86.31 94 TYR A N 1
ATOM 729 C CA . TYR A 1 94 ? -3.065 1.038 -10.954 1.00 86.31 94 TYR A CA 1
ATOM 730 C C . TYR A 1 94 ? -3.370 -0.405 -11.380 1.00 86.31 94 TYR A C 1
ATOM 732 O O . TYR A 1 94 ? -3.682 -0.655 -12.537 1.00 86.31 94 TYR A O 1
ATOM 740 N N . GLY A 1 95 ? -3.317 -1.368 -10.456 1.00 87.69 95 GLY A N 1
ATOM 741 C CA . GLY A 1 95 ? -3.611 -2.771 -10.728 1.00 87.69 95 GLY A CA 1
ATOM 742 C C . GLY A 1 95 ? -2.450 -3.551 -11.339 1.00 87.69 95 GLY A C 1
ATOM 743 O O . GLY A 1 95 ? -2.689 -4.610 -11.924 1.00 87.69 95 GLY A O 1
ATOM 744 N N . PHE A 1 96 ? -1.213 -3.056 -11.234 1.00 91.88 96 PHE A N 1
ATOM 745 C CA . PHE A 1 96 ? -0.039 -3.831 -11.633 1.00 91.88 96 PHE A CA 1
ATOM 746 C C . PHE A 1 96 ? 0.119 -5.051 -10.729 1.00 91.88 96 PHE A C 1
ATOM 748 O O . PHE A 1 96 ? -0.035 -4.972 -9.510 1.00 91.88 96 PHE A O 1
ATOM 755 N N . LYS A 1 97 ? 0.469 -6.182 -11.336 1.00 91.69 97 LYS A N 1
ATOM 756 C CA . LYS A 1 97 ? 0.899 -7.377 -10.617 1.00 91.69 97 LYS A CA 1
ATOM 757 C C . LYS A 1 97 ? 2.404 -7.295 -10.414 1.00 91.69 97 LYS A C 1
ATOM 759 O O . LYS A 1 97 ? 3.136 -7.121 -11.387 1.00 91.69 97 LYS A O 1
ATOM 764 N N . ARG A 1 98 ? 2.845 -7.423 -9.163 1.00 92.06 98 ARG A N 1
ATOM 765 C CA . ARG A 1 98 ? 4.260 -7.461 -8.785 1.00 92.06 98 ARG A CA 1
ATOM 766 C C . ARG A 1 98 ? 4.670 -8.894 -8.464 1.00 92.06 98 ARG A C 1
ATOM 768 O O . ARG A 1 98 ? 4.066 -9.507 -7.587 1.00 92.06 98 ARG A O 1
ATOM 775 N N . ALA A 1 99 ? 5.719 -9.386 -9.110 1.00 91.75 99 ALA A N 1
ATOM 776 C CA . ALA A 1 99 ? 6.330 -10.677 -8.819 1.00 91.75 99 ALA A CA 1
ATOM 777 C C . ALA A 1 99 ? 7.806 -10.483 -8.460 1.00 91.75 99 ALA A C 1
ATOM 779 O O . ALA A 1 99 ? 8.525 -9.756 -9.141 1.00 91.75 99 ALA A O 1
ATOM 780 N N . LYS A 1 100 ? 8.258 -11.116 -7.376 1.00 91.75 100 LYS A N 1
ATOM 781 C CA . LYS A 1 100 ? 9.682 -11.169 -7.029 1.00 91.75 100 LYS A CA 1
ATOM 782 C C . LYS A 1 100 ? 10.323 -12.301 -7.834 1.00 91.75 100 LYS A C 1
ATOM 784 O O . LYS A 1 100 ? 9.753 -13.392 -7.891 1.00 91.75 100 LYS A O 1
ATOM 789 N N . ARG A 1 101 ? 11.468 -12.051 -8.467 1.00 88.50 101 ARG A N 1
ATOM 790 C CA . ARG A 1 101 ? 12.202 -13.093 -9.198 1.00 88.50 101 ARG A CA 1
ATOM 791 C C . ARG A 1 101 ? 12.863 -14.090 -8.241 1.00 88.50 101 ARG A C 1
ATOM 793 O O . ARG A 1 101 ? 13.000 -13.821 -7.048 1.00 88.50 101 ARG A O 1
ATOM 800 N N . LYS A 1 102 ? 13.235 -15.265 -8.766 1.00 83.00 102 LYS A N 1
ATOM 801 C CA . LYS A 1 102 ? 13.764 -16.402 -7.984 1.00 83.00 102 LYS A CA 1
ATOM 802 C C . LYS A 1 102 ? 15.099 -16.103 -7.289 1.00 83.00 102 LYS A C 1
ATOM 804 O O . LYS A 1 102 ? 15.344 -16.626 -6.213 1.00 83.00 102 LYS A O 1
ATOM 809 N N . ASP A 1 103 ? 15.924 -15.262 -7.898 1.00 82.44 103 ASP A N 1
ATOM 810 C CA . ASP A 1 103 ? 17.181 -14.724 -7.358 1.00 82.44 103 ASP A CA 1
ATOM 811 C C . ASP A 1 103 ? 16.964 -13.700 -6.232 1.00 82.44 103 ASP A C 1
ATOM 813 O O . ASP A 1 103 ? 17.872 -13.392 -5.467 1.00 82.44 103 ASP A O 1
ATOM 817 N N . GLY A 1 104 ? 15.744 -13.183 -6.100 1.00 82.31 104 GLY A N 1
ATOM 818 C CA . GLY A 1 104 ? 15.305 -12.333 -5.005 1.00 82.31 104 GLY A CA 1
ATOM 819 C C . GLY A 1 104 ? 15.810 -10.889 -5.038 1.00 82.31 104 GLY A C 1
ATOM 820 O O . GLY A 1 104 ? 15.429 -10.101 -4.170 1.00 82.31 104 GLY A O 1
ATOM 821 N N . THR A 1 105 ? 16.603 -10.539 -6.043 1.00 82.81 105 THR A N 1
ATOM 822 C CA . THR A 1 105 ? 17.192 -9.212 -6.264 1.00 82.81 105 THR A CA 1
ATOM 823 C C . THR A 1 105 ? 16.314 -8.324 -7.144 1.00 82.81 105 THR A C 1
ATOM 825 O O . THR A 1 105 ? 16.348 -7.104 -7.011 1.00 82.81 105 THR A O 1
ATOM 828 N N . ALA A 1 106 ? 15.467 -8.927 -7.982 1.00 89.75 106 ALA A N 1
ATOM 829 C CA . ALA A 1 106 ? 14.688 -8.226 -8.995 1.00 89.75 106 ALA A CA 1
ATOM 830 C C . ALA A 1 106 ? 13.166 -8.379 -8.827 1.00 89.75 106 ALA A C 1
ATOM 832 O O . ALA A 1 106 ? 12.654 -9.358 -8.267 1.00 89.75 106 ALA A O 1
ATOM 833 N N . TYR A 1 107 ? 12.430 -7.407 -9.372 1.00 94.12 107 TYR A N 1
ATOM 834 C CA . TYR A 1 107 ? 10.967 -7.370 -9.374 1.00 94.12 107 TYR A CA 1
ATOM 835 C C . TYR A 1 107 ? 10.415 -7.175 -10.782 1.00 94.12 107 TYR A C 1
ATOM 837 O O . TYR A 1 107 ? 10.778 -6.224 -11.471 1.00 94.12 107 TYR A O 1
ATOM 845 N N . ASP A 1 108 ? 9.476 -8.032 -11.170 1.00 93.50 108 ASP A N 1
ATOM 846 C CA . ASP A 1 108 ? 8.709 -7.903 -12.402 1.00 93.50 108 ASP A CA 1
ATOM 847 C C . ASP A 1 108 ? 7.356 -7.242 -12.120 1.00 93.50 108 ASP A C 1
ATOM 849 O O . ASP A 1 108 ? 6.635 -7.611 -11.187 1.00 93.50 108 ASP A O 1
ATOM 853 N N . PHE A 1 109 ? 7.001 -6.273 -12.959 1.00 95.06 109 PHE A N 1
ATOM 854 C CA . PHE A 1 109 ? 5.742 -5.544 -12.920 1.00 95.06 109 PHE A CA 1
ATOM 855 C C . PHE A 1 109 ? 4.988 -5.748 -14.231 1.00 95.06 109 PHE A C 1
ATOM 857 O O . PHE A 1 109 ? 5.474 -5.414 -15.315 1.00 95.06 109 PHE A O 1
ATOM 864 N N . GLN A 1 110 ? 3.771 -6.276 -14.131 1.00 93.50 110 GLN A N 1
ATOM 865 C CA . GLN A 1 110 ? 2.933 -6.599 -15.282 1.00 93.50 110 GLN A CA 1
ATOM 866 C C . GLN A 1 110 ? 1.574 -5.910 -15.189 1.00 93.50 110 GLN A C 1
ATOM 868 O O . GLN A 1 110 ? 0.919 -5.946 -14.146 1.00 93.50 110 GLN A O 1
ATOM 873 N N . HIS A 1 111 ? 1.104 -5.353 -16.307 1.00 92.12 111 HIS A N 1
ATOM 874 C CA . HIS A 1 111 ? -0.258 -4.843 -16.422 1.00 92.12 111 HIS A CA 1
ATOM 875 C C . HIS A 1 111 ? -0.799 -5.048 -17.852 1.00 92.12 111 HIS A C 1
ATOM 877 O O . HIS A 1 111 ? -0.106 -4.708 -18.810 1.00 92.12 111 HIS A O 1
ATOM 883 N N . PRO A 1 112 ? -2.034 -5.562 -18.045 1.00 88.88 112 PRO A N 1
ATOM 884 C CA . PRO A 1 112 ? -2.543 -5.952 -19.369 1.00 88.88 112 PRO A CA 1
ATOM 885 C C . PRO A 1 112 ? -2.498 -4.848 -20.433 1.00 88.88 112 PRO A C 1
ATOM 887 O O . PRO A 1 112 ? -2.227 -5.117 -21.606 1.00 88.88 112 PRO A O 1
ATOM 890 N N . GLN A 1 113 ? -2.757 -3.612 -20.006 1.00 87.31 113 GLN A N 1
ATOM 891 C CA . GLN A 1 113 ? -2.828 -2.420 -20.854 1.00 87.31 113 GLN A CA 1
ATOM 892 C C . GLN A 1 113 ? -1.547 -1.565 -20.818 1.00 87.31 113 GLN A C 1
ATOM 894 O O . GLN A 1 113 ? -1.421 -0.637 -21.611 1.00 87.31 113 GLN A O 1
ATOM 899 N N . PHE A 1 114 ? -0.589 -1.871 -19.934 1.00 89.94 114 PHE A N 1
ATOM 900 C CA . PHE A 1 114 ? 0.709 -1.191 -19.906 1.00 89.94 114 PHE A CA 1
ATOM 901 C C . PHE A 1 114 ? 1.697 -2.011 -20.734 1.00 89.94 114 PHE A C 1
ATOM 903 O O . PHE A 1 114 ? 2.290 -2.972 -20.247 1.00 89.94 114 PHE A O 1
ATOM 910 N N . ARG A 1 115 ? 1.814 -1.674 -22.019 1.00 90.88 115 ARG A N 1
ATOM 911 C CA . ARG A 1 115 ? 2.651 -2.411 -22.970 1.00 90.88 115 ARG A CA 1
ATOM 912 C C . ARG A 1 115 ? 3.621 -1.488 -23.684 1.00 90.88 115 ARG A C 1
ATOM 914 O O . ARG A 1 115 ? 3.263 -0.357 -24.026 1.00 90.88 115 ARG A O 1
ATOM 921 N N . ARG A 1 116 ? 4.812 -2.005 -23.976 1.00 90.31 116 ARG A N 1
ATOM 922 C CA . ARG A 1 116 ? 5.806 -1.315 -24.800 1.00 90.31 116 ARG A CA 1
ATOM 923 C C . ARG A 1 116 ? 5.209 -0.973 -26.172 1.00 90.31 116 ARG A C 1
ATOM 925 O O . ARG A 1 116 ? 4.563 -1.808 -26.796 1.00 90.31 116 ARG A O 1
ATOM 932 N N . GLY A 1 117 ? 5.369 0.273 -26.612 1.00 86.19 117 GLY A N 1
ATOM 933 C CA . GLY A 1 117 ? 4.812 0.806 -27.861 1.00 86.19 117 GLY A CA 1
ATOM 934 C C . GLY A 1 117 ? 3.365 1.314 -27.775 1.00 86.19 117 GLY A C 1
ATOM 935 O O . GLY A 1 117 ? 2.928 2.052 -28.657 1.00 86.19 117 GLY A O 1
ATOM 936 N N . ASN A 1 118 ? 2.623 1.011 -26.704 1.00 84.25 118 ASN A N 1
ATOM 937 C CA . ASN A 1 118 ? 1.215 1.400 -26.557 1.00 84.25 118 ASN A CA 1
ATOM 938 C C . ASN A 1 118 ? 1.024 2.687 -25.727 1.00 84.25 118 ASN A C 1
ATOM 940 O O . ASN A 1 118 ? 0.210 2.747 -24.805 1.00 84.25 118 ASN A O 1
ATOM 944 N N . TRP A 1 119 ? 1.781 3.738 -26.052 1.00 79.25 119 TRP A N 1
ATOM 945 C CA . TRP A 1 119 ? 1.822 4.985 -25.272 1.00 79.25 119 TRP A CA 1
ATOM 946 C C . TRP A 1 119 ? 0.487 5.753 -25.250 1.00 79.25 119 TRP A C 1
ATOM 948 O O . TRP A 1 119 ? 0.154 6.406 -24.260 1.00 79.25 119 TRP A O 1
ATOM 958 N N . LYS A 1 120 ? -0.311 5.643 -26.322 1.00 77.56 120 LYS A N 1
ATOM 959 C CA . LYS A 1 120 ? -1.587 6.365 -26.490 1.00 77.56 120 LYS A CA 1
ATOM 960 C C . LYS A 1 120 ? -2.671 5.929 -25.503 1.00 77.56 120 LYS A C 1
ATOM 962 O O . LYS A 1 120 ? -3.569 6.709 -25.205 1.00 77.56 120 LYS A O 1
ATOM 967 N N . ASN A 1 121 ? -2.598 4.696 -25.003 1.00 79.06 121 ASN A N 1
ATOM 968 C CA . ASN A 1 121 ? -3.588 4.147 -24.077 1.00 79.06 121 ASN A CA 1
ATOM 969 C C . ASN A 1 121 ? -3.209 4.340 -22.601 1.00 79.06 121 ASN A C 1
ATOM 971 O O . ASN A 1 121 ? -4.046 4.117 -21.730 1.00 79.06 121 ASN A O 1
ATOM 975 N N . LEU A 1 122 ? -1.993 4.815 -22.311 1.00 80.19 122 LEU A N 1
ATOM 976 C CA . LEU A 1 122 ? -1.529 5.065 -20.944 1.00 80.19 122 LEU A CA 1
ATOM 977 C C . LEU A 1 122 ? -2.382 6.083 -20.166 1.00 80.19 122 LEU A C 1
ATOM 979 O O . LEU A 1 122 ? -2.632 5.823 -18.995 1.00 80.19 122 LEU A O 1
ATOM 983 N N . PRO A 1 123 ? -2.908 7.176 -20.762 1.00 72.50 123 PRO A N 1
ATOM 984 C CA . PRO A 1 123 ? -3.775 8.114 -20.039 1.00 72.50 123 PRO A CA 1
ATOM 985 C C . PRO A 1 123 ? -5.099 7.510 -19.564 1.00 72.50 123 PRO A C 1
ATOM 987 O O . PRO A 1 123 ? -5.719 8.037 -18.646 1.00 72.50 123 PRO A O 1
ATOM 990 N N . ARG A 1 124 ? -5.549 6.413 -20.192 1.00 76.81 124 ARG A N 1
ATOM 991 C CA . ARG A 1 124 ? -6.775 5.698 -19.802 1.00 76.81 124 ARG A CA 1
ATOM 992 C C . ARG A 1 124 ? -6.556 4.785 -18.596 1.00 76.81 124 ARG A C 1
ATOM 994 O O . ARG A 1 124 ? -7.528 4.301 -18.024 1.00 76.81 124 ARG A O 1
ATOM 1001 N N . LEU A 1 125 ? -5.303 4.544 -18.210 1.00 80.44 125 LEU A N 1
ATOM 1002 C CA . LEU A 1 125 ? -4.969 3.827 -16.989 1.00 80.44 125 LEU A CA 1
ATOM 1003 C C . LEU A 1 125 ? -5.232 4.746 -15.799 1.00 80.44 125 LEU A C 1
ATOM 1005 O O . LEU A 1 125 ? -4.382 5.541 -15.408 1.00 80.44 125 LEU A O 1
ATOM 1009 N N . ALA A 1 126 ? -6.428 4.641 -15.235 1.00 75.56 126 ALA A N 1
ATOM 1010 C CA . ALA A 1 126 ? -6.759 5.281 -13.976 1.00 75.56 126 ALA A CA 1
ATOM 1011 C C . ALA A 1 126 ? -6.383 4.354 -12.807 1.00 75.56 126 ALA A C 1
ATOM 1013 O O . ALA A 1 126 ? -6.505 3.130 -12.924 1.00 75.56 126 ALA A O 1
ATOM 1014 N N . PRO A 1 127 ? -5.942 4.906 -11.665 1.00 76.00 127 PRO A N 1
ATOM 1015 C CA . PRO A 1 127 ? -5.757 4.106 -10.475 1.00 76.00 127 PRO A CA 1
ATOM 1016 C C . PRO A 1 127 ? -7.100 3.494 -10.073 1.00 76.00 127 PRO A C 1
ATOM 1018 O O . PRO A 1 127 ? -8.128 4.173 -10.072 1.00 76.00 127 PRO A O 1
ATOM 1021 N N . LYS A 1 128 ? -7.072 2.219 -9.686 1.00 75.50 128 LYS A N 1
ATOM 1022 C CA . LYS A 1 128 ? -8.154 1.523 -8.992 1.00 75.50 128 LYS A CA 1
ATOM 1023 C C . LYS A 1 128 ? -8.270 2.117 -7.590 1.00 75.50 128 LYS A C 1
ATOM 1025 O O . LYS A 1 128 ? -7.823 1.536 -6.605 1.00 75.50 128 LYS A O 1
ATOM 1030 N N . ARG A 1 129 ? -8.782 3.341 -7.499 1.00 63.69 129 ARG A N 1
ATOM 1031 C CA . ARG A 1 129 ? -9.134 3.938 -6.217 1.00 63.69 129 ARG A CA 1
ATOM 1032 C C . ARG A 1 129 ? -10.388 3.226 -5.736 1.00 63.69 129 ARG A C 1
ATOM 1034 O O . ARG A 1 129 ? -11.393 3.223 -6.440 1.00 63.69 129 ARG A O 1
ATOM 1041 N N . LYS A 1 130 ? -10.325 2.648 -4.539 1.00 59.19 130 LYS A N 1
ATOM 1042 C CA . LYS A 1 130 ? -11.541 2.571 -3.736 1.00 59.19 130 LYS A CA 1
ATOM 1043 C C . LYS A 1 130 ? -11.961 4.011 -3.416 1.00 59.19 130 LYS A C 1
ATOM 1045 O O . LYS A 1 130 ? -11.056 4.834 -3.212 1.00 59.19 130 LYS A O 1
ATOM 1050 N N . PRO A 1 131 ? -13.259 4.347 -3.439 1.00 62.06 131 PRO A N 1
ATOM 1051 C CA . PRO A 1 131 ? -13.735 5.648 -2.993 1.00 62.06 131 PRO A CA 1
ATOM 1052 C C . PRO A 1 131 ? -13.089 6.001 -1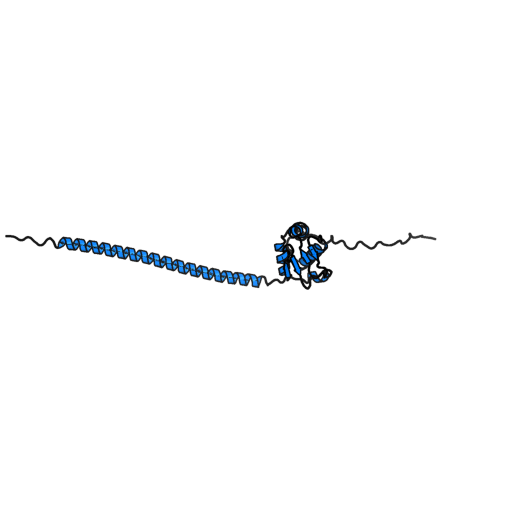.651 1.00 62.06 131 PRO A C 1
ATOM 1054 O O . PRO A 1 131 ? -12.986 5.153 -0.766 1.00 62.06 131 PRO A O 1
ATOM 1057 N N . VAL A 1 132 ? -12.581 7.229 -1.528 1.00 65.69 132 VAL A N 1
ATOM 1058 C CA . VAL A 1 132 ? -11.967 7.698 -0.276 1.00 65.69 132 VAL A CA 1
ATOM 1059 C C . VAL A 1 132 ? -12.976 7.588 0.868 1.00 65.69 132 VAL A C 1
ATOM 1061 O O . VAL A 1 132 ? -12.590 7.155 1.949 1.00 65.69 132 VAL A O 1
ATOM 1064 N N . GLU A 1 133 ? -14.250 7.859 0.572 1.00 68.56 133 GLU A N 1
ATOM 1065 C CA . GLU A 1 133 ? -15.397 7.633 1.451 1.00 68.56 133 GLU A CA 1
ATOM 1066 C C . GLU A 1 133 ? -15.432 6.206 2.009 1.00 68.56 133 GLU A C 1
ATOM 1068 O O . GLU A 1 133 ? -15.343 6.051 3.214 1.00 68.56 133 GLU A O 1
ATOM 1073 N N . GLU A 1 134 ? -15.396 5.163 1.166 1.00 73.31 134 GLU A N 1
ATOM 1074 C CA . GLU A 1 134 ? -15.441 3.750 1.605 1.00 73.31 134 GLU A CA 1
ATOM 1075 C C . GLU A 1 134 ? -14.296 3.414 2.583 1.00 73.31 134 GLU A C 1
ATOM 1077 O O . GLU A 1 134 ? -14.451 2.654 3.539 1.00 73.31 134 GLU A O 1
ATOM 1082 N N . VAL A 1 135 ? -13.105 3.977 2.351 1.00 77.69 135 VAL A N 1
ATOM 1083 C CA . VAL A 1 135 ? -11.936 3.737 3.212 1.00 77.69 135 VAL A CA 1
ATOM 1084 C C . VAL A 1 135 ? -12.032 4.518 4.523 1.00 77.69 135 VAL A C 1
ATOM 1086 O O . VAL A 1 135 ? -11.583 4.019 5.557 1.00 77.69 135 VAL A O 1
ATOM 1089 N N . MET A 1 136 ? -12.563 5.742 4.486 1.00 76.31 136 MET A N 1
ATOM 1090 C CA . MET A 1 136 ? -12.781 6.547 5.685 1.00 76.31 136 MET A CA 1
ATOM 1091 C C . MET A 1 136 ? -13.921 5.983 6.527 1.00 76.31 136 MET A C 1
ATOM 1093 O O . MET A 1 136 ? -13.718 5.820 7.722 1.00 76.31 136 MET A O 1
ATOM 1097 N N . GLU A 1 137 ? -15.046 5.610 5.919 1.00 79.06 137 GLU A N 1
ATOM 1098 C CA . GLU A 1 137 ? -16.183 4.953 6.572 1.00 79.06 137 GLU A CA 1
ATOM 1099 C C . GLU A 1 137 ? -15.721 3.726 7.345 1.00 79.06 137 GLU A C 1
ATOM 1101 O O . GLU A 1 137 ? -15.938 3.649 8.550 1.00 79.06 137 GLU A O 1
ATOM 1106 N N . LYS A 1 138 ? -14.964 2.833 6.697 1.00 81.00 138 LYS A N 1
ATOM 1107 C CA . LYS A 1 138 ? -14.426 1.653 7.376 1.00 81.00 138 LYS A CA 1
ATOM 1108 C C . LYS A 1 138 ? -13.509 2.012 8.550 1.00 81.00 138 LYS A C 1
ATOM 1110 O O . LYS A 1 138 ? -13.580 1.388 9.600 1.00 81.00 138 LYS A O 1
ATOM 1115 N N . ARG A 1 139 ? -12.646 3.024 8.401 1.00 87.75 139 ARG A N 1
ATOM 1116 C CA . ARG A 1 139 ? -11.776 3.477 9.503 1.00 87.75 139 ARG A CA 1
ATOM 1117 C C . ARG A 1 139 ? -12.567 4.088 10.652 1.00 87.75 139 ARG A C 1
ATOM 1119 O O . ARG A 1 139 ? -12.173 3.915 11.798 1.00 87.75 139 ARG A O 1
ATOM 1126 N N . VAL A 1 140 ? -13.621 4.837 10.343 1.00 90.81 140 VAL A N 1
ATOM 1127 C CA . VAL A 1 140 ? -14.513 5.426 11.341 1.00 90.81 140 VAL A CA 1
ATOM 1128 C C . VAL A 1 140 ? -15.265 4.315 12.068 1.00 90.81 140 VAL A C 1
ATOM 1130 O O . VAL A 1 140 ? -15.324 4.351 13.291 1.00 90.81 140 VAL A O 1
ATOM 1133 N N . GLU A 1 141 ? -15.757 3.301 11.356 1.00 89.31 141 GLU A N 1
ATOM 1134 C CA . GLU A 1 141 ? -16.415 2.128 11.938 1.00 89.31 141 GLU A CA 1
ATOM 1135 C C . GLU A 1 141 ? -15.470 1.346 12.864 1.00 89.31 141 GLU A C 1
ATOM 1137 O O . GLU A 1 141 ? -15.786 1.164 14.040 1.00 89.31 141 GLU A O 1
ATOM 1142 N N . ASP A 1 142 ? -14.268 1.001 12.388 1.00 91.56 142 ASP A N 1
ATOM 1143 C CA . ASP A 1 142 ? -13.237 0.319 13.184 1.00 91.56 142 ASP A CA 1
ATOM 1144 C C . ASP A 1 142 ? -12.884 1.124 14.455 1.00 91.56 142 ASP A C 1
ATOM 1146 O O . ASP A 1 142 ? -12.779 0.572 15.553 1.00 91.56 142 ASP A O 1
ATOM 1150 N N . LEU A 1 143 ? -12.730 2.449 14.329 1.00 93.50 143 LEU A N 1
ATOM 1151 C CA . LEU A 1 143 ? -12.427 3.326 15.464 1.00 93.50 143 LEU A CA 1
ATOM 1152 C C . LEU A 1 143 ? -13.608 3.446 16.437 1.00 93.50 143 LEU A C 1
ATOM 1154 O O . LEU A 1 143 ? -13.399 3.493 17.647 1.00 93.50 143 LEU A O 1
ATOM 1158 N N . THR A 1 144 ? -14.840 3.464 15.929 1.00 94.25 144 THR A N 1
ATOM 1159 C CA . THR A 1 144 ? -16.055 3.521 16.754 1.00 94.25 144 THR A CA 1
ATOM 1160 C C . THR A 1 144 ? -16.190 2.267 17.611 1.00 94.25 144 THR A C 1
ATOM 1162 O O . THR A 1 144 ? -16.452 2.376 18.810 1.00 94.25 144 THR A O 1
ATOM 1165 N N . ILE A 1 145 ? -15.951 1.089 17.026 1.00 95.50 145 ILE A N 1
ATOM 1166 C CA . ILE A 1 145 ? -15.966 -0.192 17.745 1.00 95.50 145 ILE A CA 1
ATOM 1167 C C . ILE A 1 145 ? -14.921 -0.181 18.864 1.00 95.50 145 ILE A C 1
ATOM 1169 O O . ILE A 1 145 ? -15.258 -0.420 20.023 1.00 95.50 145 ILE A O 1
ATOM 1173 N N . LEU A 1 146 ? -13.678 0.191 18.540 1.00 94.69 146 LEU A N 1
ATOM 1174 C CA . LEU A 1 146 ? -12.582 0.230 19.508 1.00 94.69 146 LEU A CA 1
ATOM 1175 C C . LEU A 1 146 ? -12.854 1.202 20.667 1.00 94.69 146 LEU A C 1
ATOM 1177 O O . LEU A 1 146 ? -12.581 0.892 21.826 1.00 94.69 146 LEU A O 1
ATOM 1181 N N . CYS A 1 147 ? -13.405 2.383 20.376 1.00 95.69 147 CYS A N 1
ATOM 1182 C CA . CYS A 1 147 ? -13.798 3.332 21.415 1.00 95.69 147 CYS A CA 1
ATOM 1183 C C . CYS A 1 147 ? -14.904 2.769 22.319 1.00 95.69 147 CYS A C 1
ATOM 1185 O O . CYS A 1 147 ? -14.842 2.973 23.531 1.00 95.69 147 CYS A O 1
ATOM 1187 N N . GLY A 1 148 ? -15.879 2.046 21.760 1.00 95.94 148 GLY A N 1
ATOM 1188 C CA . GLY A 1 148 ? -16.931 1.384 22.535 1.00 95.94 148 GLY A CA 1
ATOM 1189 C C . GLY A 1 148 ? -16.385 0.303 23.472 1.00 95.94 148 GLY A C 1
ATOM 1190 O O . GLY A 1 148 ? -16.748 0.260 24.649 1.00 95.94 148 GLY A O 1
ATOM 1191 N N . GLU A 1 149 ? -15.459 -0.525 22.986 1.00 96.25 149 GLU A N 1
ATOM 1192 C CA . GLU A 1 149 ? -14.770 -1.540 23.796 1.00 96.25 149 GLU A CA 1
ATOM 1193 C C . GLU A 1 149 ? -13.961 -0.903 24.930 1.00 96.25 149 GLU A C 1
ATOM 1195 O O . GLU A 1 149 ? -14.064 -1.315 26.086 1.00 96.25 149 GLU A O 1
ATOM 1200 N N . LEU A 1 150 ? -13.210 0.157 24.627 1.00 95.88 150 LEU A N 1
ATOM 1201 C CA . LEU A 1 150 ? -12.424 0.867 25.630 1.00 95.88 150 LEU A CA 1
ATOM 1202 C C . LEU A 1 150 ? -13.317 1.502 26.705 1.00 95.88 150 LEU A C 1
ATOM 1204 O O . LEU A 1 150 ? -13.018 1.403 27.894 1.00 95.88 150 LEU A O 1
ATOM 1208 N N . GLN A 1 151 ? -14.433 2.120 26.312 1.00 96.12 151 GLN A N 1
ATOM 1209 C CA . GLN A 1 151 ? -15.406 2.682 27.252 1.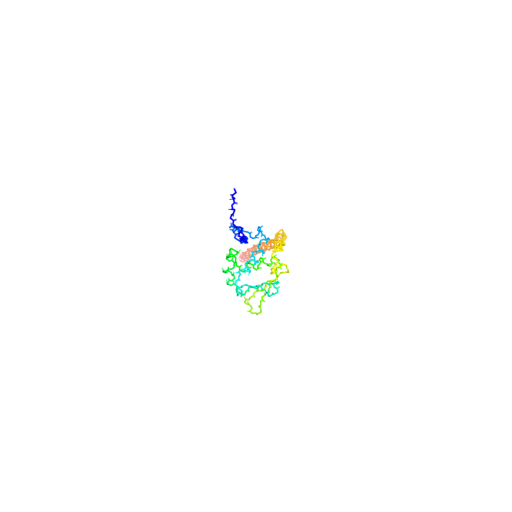00 96.12 151 GLN A CA 1
ATOM 1210 C C . GLN A 1 151 ? -16.018 1.612 28.160 1.00 96.12 151 GLN A C 1
ATOM 1212 O O . GLN A 1 151 ? -16.198 1.858 29.356 1.00 96.12 151 GLN A O 1
ATOM 1217 N N . LYS A 1 152 ? -16.317 0.427 27.616 1.00 97.00 152 LYS A N 1
ATOM 1218 C CA . LYS A 1 152 ? -16.807 -0.711 28.398 1.00 97.00 152 LYS A CA 1
ATOM 1219 C C . LYS A 1 152 ? -15.770 -1.150 29.433 1.00 97.00 152 LYS A C 1
ATOM 1221 O O . LYS A 1 152 ? -16.104 -1.206 30.613 1.00 97.00 152 LYS A O 1
ATOM 1226 N N . ASN A 1 153 ? -14.518 -1.338 29.020 1.00 96.88 153 ASN A N 1
ATOM 1227 C CA . ASN A 1 153 ? -13.430 -1.728 29.920 1.00 96.88 153 ASN A CA 1
ATOM 1228 C C . ASN A 1 153 ? -13.200 -0.685 31.027 1.00 96.88 153 ASN A C 1
ATOM 1230 O O . ASN A 1 153 ? -13.017 -1.040 32.187 1.00 96.88 153 ASN A O 1
ATOM 1234 N N . LEU A 1 154 ? -13.263 0.611 30.699 1.00 96.56 154 LEU A N 1
ATOM 1235 C CA . LEU A 1 154 ? -13.161 1.685 31.694 1.00 96.56 154 LEU A CA 1
ATOM 1236 C C . LEU A 1 154 ? -14.328 1.668 32.688 1.00 96.56 154 LEU A C 1
ATOM 1238 O O . LEU A 1 154 ? -14.133 1.927 33.874 1.00 96.56 154 LEU A O 1
ATOM 1242 N N . LYS A 1 155 ? -15.546 1.360 32.227 1.00 96.31 155 LYS A N 1
ATOM 1243 C CA . LYS A 1 155 ? -16.715 1.232 33.105 1.00 96.31 155 LYS A CA 1
ATOM 1244 C C . LYS A 1 155 ? -16.581 0.032 34.039 1.00 96.31 155 LYS A C 1
ATOM 1246 O O . LYS A 1 155 ? -16.883 0.173 35.218 1.00 96.31 155 LYS A O 1
ATOM 1251 N N . GLU A 1 156 ? -16.133 -1.107 33.526 1.00 97.25 156 GLU A N 1
ATOM 1252 C CA . GLU A 1 156 ? -15.890 -2.316 34.320 1.00 97.25 156 GLU A CA 1
ATOM 1253 C C . GLU A 1 156 ? -14.809 -2.071 35.373 1.00 97.25 156 GLU A C 1
ATOM 1255 O O . GLU A 1 156 ? -15.044 -2.314 36.551 1.00 97.25 156 GLU A O 1
ATOM 1260 N N . MET A 1 157 ? -13.683 -1.474 34.979 1.00 96.69 157 MET A N 1
ATOM 1261 C CA . MET A 1 157 ? -12.605 -1.123 35.903 1.00 96.69 157 MET A CA 1
ATOM 1262 C C . MET A 1 157 ? -13.068 -0.141 36.984 1.00 96.69 157 MET A C 1
ATOM 1264 O O . MET A 1 157 ? -12.742 -0.312 38.153 1.00 96.69 157 MET A O 1
ATOM 1268 N N . ARG A 1 158 ? -13.867 0.870 36.623 1.00 96.94 158 ARG A N 1
ATOM 1269 C CA . ARG A 1 158 ? -14.447 1.803 37.599 1.00 96.94 158 ARG A CA 1
ATOM 1270 C C . ARG A 1 158 ? -15.367 1.096 38.593 1.00 96.94 158 ARG A C 1
ATOM 1272 O O . ARG A 1 158 ? -15.334 1.426 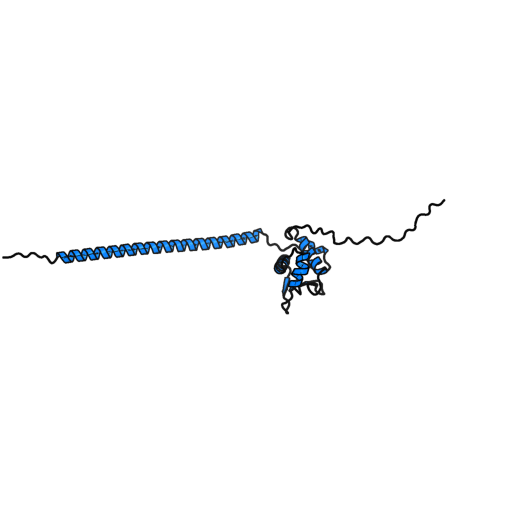39.772 1.00 96.94 158 ARG A O 1
ATOM 1279 N N . ASN A 1 159 ? -16.198 0.171 38.119 1.00 95.81 159 ASN A N 1
ATOM 1280 C CA . ASN A 1 159 ? -17.087 -0.591 38.990 1.00 95.81 159 ASN A CA 1
ATOM 1281 C C . ASN A 1 159 ? -16.287 -1.480 39.948 1.00 95.81 159 ASN A C 1
ATOM 1283 O O . ASN A 1 159 ? -16.636 -1.565 41.118 1.00 95.81 159 ASN A O 1
ATOM 1287 N N . GLU A 1 160 ? -15.204 -2.089 39.463 1.00 96.62 160 GLU A N 1
ATOM 1288 C CA . GLU A 1 160 ? -14.332 -2.929 40.283 1.00 96.62 160 GLU A CA 1
ATOM 1289 C C . GLU A 1 160 ? -13.609 -2.125 41.366 1.00 96.62 160 GLU A C 1
ATOM 1291 O O . GLU A 1 160 ? -13.594 -2.536 42.521 1.00 96.62 160 GLU A O 1
ATOM 1296 N N . ILE A 1 161 ? -13.094 -0.937 41.030 1.00 96.81 161 ILE A N 1
ATOM 1297 C CA . ILE A 1 161 ? -12.530 -0.012 42.026 1.00 96.81 161 ILE A CA 1
ATOM 1298 C C . ILE A 1 161 ? -13.588 0.356 43.073 1.00 96.81 161 ILE A C 1
ATOM 1300 O O . ILE A 1 161 ? -13.296 0.344 44.261 1.00 96.81 161 ILE A O 1
ATOM 1304 N N . GLY A 1 162 ? -14.820 0.651 42.646 1.00 95.75 162 GLY A N 1
ATOM 1305 C CA . GLY A 1 162 ? -15.915 0.961 43.568 1.00 95.75 162 GLY A CA 1
ATOM 1306 C C . GLY A 1 162 ? -16.244 -0.194 44.518 1.00 95.75 162 GLY A C 1
ATOM 1307 O O . GLY A 1 162 ? -16.440 0.043 45.703 1.00 95.75 162 GLY A O 1
ATOM 1308 N N . ARG A 1 163 ? -16.256 -1.434 44.013 1.00 95.62 163 ARG A N 1
ATOM 1309 C CA . ARG A 1 163 ? -16.486 -2.639 44.823 1.00 95.62 163 ARG A CA 1
ATOM 1310 C C . ARG A 1 163 ? -15.386 -2.831 45.868 1.00 95.62 163 ARG A C 1
ATOM 1312 O O . ARG A 1 163 ? -15.701 -3.039 47.029 1.00 95.62 163 ARG A O 1
ATOM 1319 N N . LEU A 1 164 ? -14.120 -2.729 45.459 1.00 95.19 164 LEU A N 1
ATOM 1320 C CA . LEU A 1 164 ? -12.978 -2.906 46.360 1.00 95.19 164 LEU A CA 1
ATOM 1321 C C . LEU A 1 164 ? -12.947 -1.855 47.476 1.00 95.19 164 LEU A C 1
ATOM 1323 O O . LEU A 1 164 ? -12.680 -2.204 48.617 1.00 95.19 164 LEU A O 1
ATOM 1327 N N . LEU A 1 165 ? -13.263 -0.593 47.164 1.00 94.31 165 LEU A N 1
ATOM 1328 C CA . LEU A 1 165 ? -13.336 0.468 48.176 1.00 94.31 165 LEU A CA 1
ATOM 1329 C C . LEU A 1 165 ? -14.450 0.221 49.200 1.00 94.31 165 LEU A C 1
ATOM 1331 O O . LEU A 1 165 ? -14.273 0.507 50.376 1.00 94.31 165 LEU A O 1
ATOM 1335 N N . GLN A 1 166 ? -15.592 -0.310 48.757 1.00 92.88 166 GLN A N 1
ATOM 1336 C CA . GLN A 1 166 ? -16.699 -0.624 49.657 1.00 92.88 166 GLN A CA 1
ATOM 1337 C C . GLN A 1 166 ? -16.377 -1.827 50.556 1.00 92.88 166 GLN A C 1
ATOM 1339 O O . GLN A 1 166 ? -16.728 -1.824 51.730 1.00 92.88 166 GLN A O 1
ATOM 1344 N N . GLU A 1 167 ? -15.683 -2.837 50.024 1.00 94.38 167 GLU A N 1
ATOM 1345 C CA . GLU A 1 167 ? -15.221 -3.987 50.811 1.00 94.38 167 GLU A CA 1
ATOM 1346 C C . GLU A 1 167 ? -14.218 -3.580 51.895 1.00 94.38 167 GLU A C 1
ATOM 1348 O O . GLU A 1 167 ? -14.316 -4.073 53.015 1.00 94.38 167 GLU A O 1
ATOM 1353 N N . GLU A 1 168 ? -13.309 -2.652 51.590 1.00 93.88 168 GLU A N 1
ATOM 1354 C CA . GLU A 1 168 ? -12.359 -2.097 52.563 1.00 93.88 168 GLU A CA 1
ATOM 1355 C C . GLU A 1 168 ? -13.087 -1.359 53.704 1.00 93.88 168 GLU A C 1
ATOM 1357 O O . GLU A 1 168 ? -12.798 -1.596 54.874 1.00 93.88 168 GLU A O 1
ATOM 1362 N N . GLU A 1 169 ? -14.097 -0.540 53.386 1.00 93.94 169 GLU A N 1
ATOM 1363 C CA . GLU A 1 169 ? -14.905 0.180 54.386 1.00 93.94 169 GLU A CA 1
ATOM 1364 C C . GLU A 1 169 ? -15.727 -0.780 55.272 1.00 93.94 169 GLU A C 1
ATOM 1366 O O . GLU A 1 169 ? -15.780 -0.626 56.495 1.00 93.94 169 GLU A O 1
ATOM 1371 N N . GLU A 1 170 ? -16.331 -1.817 54.682 1.00 93.00 170 GLU A N 1
ATOM 1372 C CA . GLU A 1 170 ? -17.082 -2.838 55.425 1.00 93.00 170 GLU A CA 1
ATOM 1373 C C . GLU A 1 170 ? -16.177 -3.666 56.356 1.00 93.00 170 GLU A C 1
ATOM 1375 O O . GLU A 1 170 ? -16.594 -4.027 57.465 1.00 93.00 170 GLU A O 1
ATOM 1380 N N . GLU A 1 171 ? -14.943 -3.958 55.934 1.00 92.69 171 GLU A N 1
ATOM 1381 C CA . GLU A 1 171 ? -13.948 -4.671 56.738 1.00 92.69 171 GLU A CA 1
ATOM 1382 C C . GLU A 1 171 ? -13.474 -3.812 57.922 1.00 92.69 171 GLU A C 1
ATOM 1384 O O . GLU A 1 171 ? -13.482 -4.290 59.062 1.00 92.69 171 GLU A O 1
ATOM 1389 N N . GLU A 1 172 ? -13.186 -2.525 57.699 1.00 92.56 172 GLU A N 1
ATOM 1390 C CA . GLU A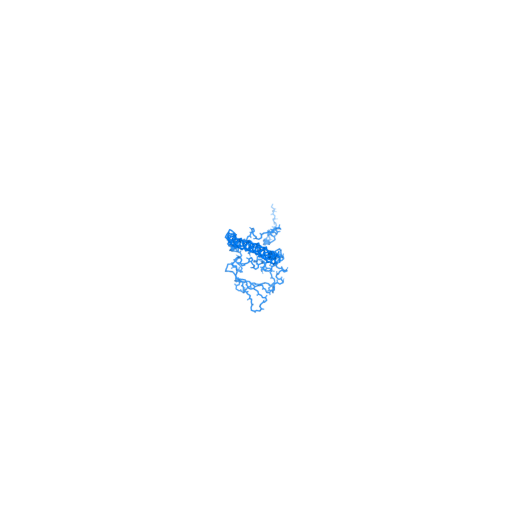 1 172 ? -12.836 -1.572 58.762 1.00 92.56 172 GLU A CA 1
ATOM 1391 C C . GLU A 1 172 ? -13.953 -1.432 59.812 1.00 92.56 172 GLU A C 1
ATOM 1393 O O . GLU A 1 172 ? -13.697 -1.522 61.019 1.00 92.56 172 GLU A O 1
ATOM 1398 N N . GLU A 1 173 ? -15.212 -1.283 59.383 1.00 92.38 173 GLU A N 1
ATOM 1399 C CA . GLU A 1 173 ? -16.352 -1.224 60.305 1.00 92.38 173 GLU A CA 1
ATOM 1400 C C . GLU A 1 173 ? -16.536 -2.523 61.097 1.00 92.38 173 GLU A C 1
ATOM 1402 O O . GLU A 1 173 ? -16.952 -2.511 62.265 1.00 92.38 173 GLU A O 1
ATOM 1407 N N . HIS A 1 174 ? -16.311 -3.667 60.446 1.00 91.62 174 HIS A N 1
ATOM 1408 C CA . HIS A 1 174 ? -16.444 -4.961 61.093 1.00 91.62 174 HIS A CA 1
ATOM 1409 C C . HIS A 1 174 ? -15.372 -5.138 62.169 1.00 91.62 174 HIS A C 1
ATOM 1411 O O . HIS A 1 174 ? -15.695 -5.547 63.291 1.00 91.62 174 HIS A O 1
ATOM 1417 N N . GLU A 1 175 ? -14.129 -4.761 61.868 1.00 92.25 175 GLU A N 1
ATOM 1418 C CA . GLU A 1 175 ? -13.039 -4.740 62.838 1.00 92.25 175 GLU A CA 1
ATOM 1419 C C . GLU A 1 175 ? -13.334 -3.804 64.014 1.00 92.25 175 GLU A C 1
ATOM 1421 O O . GLU A 1 175 ? -13.121 -4.180 65.171 1.00 92.25 175 GLU A O 1
ATOM 1426 N N . GLU A 1 176 ? -13.851 -2.601 63.759 1.00 91.44 176 GLU A N 1
ATOM 1427 C CA . GLU A 1 176 ? -14.175 -1.654 64.825 1.00 91.44 176 GLU A CA 1
ATOM 1428 C C . GLU A 1 176 ? -15.277 -2.196 65.745 1.00 91.44 176 GLU A C 1
ATOM 1430 O O . GLU A 1 176 ? -15.147 -2.148 66.974 1.00 91.44 176 GLU A O 1
ATOM 1435 N N . ARG A 1 177 ? -16.328 -2.797 65.172 1.00 91.25 177 ARG A N 1
ATOM 1436 C CA . ARG A 1 177 ? -17.393 -3.458 65.942 1.00 91.25 177 ARG A CA 1
ATOM 1437 C C . ARG A 1 177 ? -16.853 -4.590 66.810 1.00 91.25 177 ARG A C 1
ATOM 1439 O O . ARG A 1 177 ? -17.238 -4.688 67.977 1.00 91.25 177 ARG A O 1
ATOM 1446 N N . GLN A 1 178 ? -15.955 -5.417 66.276 1.00 90.06 178 GLN A N 1
ATOM 1447 C CA . GLN A 1 178 ? -15.318 -6.486 67.048 1.00 90.06 178 GLN A CA 1
ATOM 1448 C C . GLN A 1 178 ? -14.468 -5.930 68.198 1.00 90.06 178 GLN A C 1
ATOM 1450 O O . GLN A 1 178 ? -14.575 -6.413 69.327 1.00 90.06 178 GLN A O 1
ATOM 1455 N N . ARG A 1 179 ? -13.673 -4.879 67.951 1.00 92.25 179 ARG A N 1
ATOM 1456 C CA . ARG A 1 179 ? -12.865 -4.218 68.992 1.00 92.25 179 ARG A CA 1
ATOM 1457 C C . ARG A 1 179 ? -13.739 -3.622 70.096 1.00 92.25 179 ARG A C 1
ATOM 1459 O O . ARG A 1 179 ? -13.441 -3.810 71.274 1.00 92.25 179 ARG A O 1
ATOM 1466 N N . GLN A 1 180 ? -14.829 -2.938 69.740 1.00 89.12 180 GLN A N 1
ATOM 1467 C CA . GLN A 1 180 ? -15.762 -2.369 70.718 1.00 89.12 180 GLN A CA 1
ATOM 1468 C C . GLN A 1 180 ? -16.469 -3.451 71.547 1.00 89.12 180 GLN A C 1
ATOM 1470 O O . GLN A 1 180 ? -16.642 -3.270 72.752 1.00 89.12 180 GLN A O 1
ATOM 1475 N N . ALA A 1 181 ? -16.859 -4.572 70.933 1.00 89.25 181 ALA A N 1
ATOM 1476 C CA . ALA A 1 181 ? -17.453 -5.702 71.646 1.00 89.25 181 ALA A CA 1
ATOM 1477 C C . ALA A 1 181 ? -16.465 -6.320 72.650 1.00 89.25 181 ALA A C 1
ATOM 1479 O O . ALA A 1 181 ? -16.801 -6.462 73.822 1.00 89.25 181 ALA A O 1
ATOM 1480 N N . ALA A 1 182 ? -15.219 -6.569 72.231 1.00 88.94 182 ALA A N 1
ATOM 1481 C CA . ALA A 1 182 ? -14.181 -7.118 73.105 1.00 88.94 182 ALA A CA 1
ATOM 1482 C C . ALA A 1 182 ? -13.879 -6.216 74.318 1.00 88.94 182 ALA A C 1
ATOM 1484 O O . ALA A 1 182 ? -13.666 -6.711 75.424 1.00 88.94 182 ALA A O 1
ATOM 1485 N N . LEU A 1 183 ? -13.892 -4.889 74.134 1.00 85.06 183 LEU A N 1
ATOM 1486 C CA . LEU A 1 183 ? -13.735 -3.931 75.235 1.00 85.06 183 LEU A CA 1
ATOM 1487 C C . LEU A 1 183 ? -14.913 -3.969 76.220 1.00 85.06 183 LEU A C 1
ATOM 1489 O O . LEU A 1 183 ? -14.695 -3.873 77.426 1.00 85.06 183 LEU A O 1
ATOM 1493 N N . ARG A 1 184 ? -16.150 -4.122 75.728 1.00 83.31 184 ARG A N 1
ATOM 1494 C CA . ARG A 1 184 ? -17.343 -4.246 76.585 1.00 83.31 184 ARG A CA 1
ATOM 1495 C C . ARG A 1 184 ? -17.332 -5.535 77.399 1.00 83.31 184 ARG A C 1
ATOM 1497 O O . ARG A 1 184 ? -17.644 -5.495 78.584 1.00 83.31 184 ARG A O 1
ATOM 1504 N N . ASP A 1 185 ? -16.947 -6.649 76.786 1.00 83.12 185 ASP A N 1
ATOM 1505 C CA . ASP A 1 185 ? -16.861 -7.937 77.478 1.00 83.12 185 ASP A CA 1
ATOM 1506 C C . ASP A 1 185 ? -15.775 -7.921 78.571 1.00 83.12 185 ASP A C 1
ATOM 1508 O O . ASP A 1 185 ? -15.967 -8.492 79.647 1.00 83.12 185 ASP A O 1
ATOM 1512 N N . ALA A 1 186 ? -14.665 -7.207 78.342 1.00 79.19 186 ALA A N 1
ATOM 1513 C CA . ALA A 1 186 ? -13.613 -7.015 79.342 1.00 79.19 186 ALA A CA 1
ATOM 1514 C C . ALA A 1 186 ? -14.074 -6.176 80.552 1.00 79.19 186 ALA A C 1
ATOM 1516 O O . ALA A 1 186 ? -13.745 -6.521 81.685 1.00 79.19 186 ALA A O 1
ATOM 1517 N N . ASP A 1 187 ? -14.851 -5.109 80.334 1.00 73.50 187 ASP A N 1
ATOM 1518 C CA . ASP A 1 187 ? -15.381 -4.255 81.411 1.00 73.50 187 ASP A CA 1
ATOM 1519 C C . ASP A 1 187 ? -16.438 -4.983 82.264 1.00 73.50 187 ASP A C 1
ATOM 1521 O O . ASP A 1 187 ? -16.464 -4.857 83.490 1.00 73.50 187 ASP A O 1
ATOM 1525 N N . ASN A 1 188 ? -17.268 -5.823 81.635 1.00 65.00 188 ASN A N 1
ATOM 1526 C CA . ASN A 1 188 ? -18.299 -6.588 82.337 1.00 65.00 188 ASN A CA 1
ATOM 1527 C C . ASN A 1 188 ? -17.694 -7.676 83.247 1.00 65.00 188 ASN A C 1
ATOM 1529 O O . ASN A 1 188 ? -18.117 -7.829 84.390 1.00 65.00 188 ASN A O 1
ATOM 1533 N N . ASN A 1 189 ? -16.641 -8.367 82.792 1.00 60.06 189 ASN A N 1
ATOM 1534 C CA . ASN A 1 189 ? -15.954 -9.404 83.576 1.00 60.06 189 ASN A CA 1
ATOM 1535 C C . ASN A 1 189 ? -15.180 -8.842 84.792 1.00 60.06 189 ASN A C 1
ATOM 1537 O O . ASN A 1 189 ? -14.867 -9.578 85.725 1.00 60.06 189 ASN A O 1
ATOM 1541 N N . GLN A 1 190 ? -14.878 -7.538 84.812 1.00 59.03 190 GLN A N 1
ATOM 1542 C CA . GLN A 1 190 ? -14.212 -6.872 85.938 1.00 59.03 190 GLN A CA 1
ATOM 1543 C C . GLN A 1 190 ? -15.184 -6.513 87.085 1.00 59.03 190 GLN A C 1
ATOM 1545 O O . GLN A 1 190 ? -14.744 -6.307 88.218 1.00 59.03 190 GLN A O 1
ATOM 1550 N N . ASN A 1 191 ? -16.493 -6.430 86.809 1.00 54.09 191 ASN A N 1
ATOM 1551 C CA . ASN A 1 191 ? -17.516 -6.022 87.780 1.00 54.09 191 ASN A CA 1
ATOM 1552 C C . ASN A 1 191 ? -18.136 -7.193 88.569 1.00 54.09 191 ASN A C 1
ATOM 1554 O O . ASN A 1 191 ? -18.700 -6.956 89.638 1.00 54.09 191 ASN A O 1
ATOM 1558 N N . ASP A 1 192 ? -17.974 -8.440 88.116 1.00 55.22 192 ASP A N 1
ATOM 1559 C CA . ASP A 1 192 ? -18.514 -9.629 88.798 1.00 55.22 192 ASP A CA 1
ATOM 1560 C C . ASP A 1 192 ? -17.640 -10.147 89.973 1.00 55.22 192 ASP A C 1
ATOM 1562 O O . ASP A 1 192 ? -18.104 -10.966 90.764 1.00 55.22 192 ASP A O 1
ATOM 1566 N N . ASP A 1 193 ? -16.414 -9.634 90.175 1.00 52.44 193 ASP A N 1
ATOM 1567 C CA . ASP A 1 193 ? -15.505 -10.055 91.271 1.00 52.44 193 ASP A CA 1
ATOM 1568 C C . ASP A 1 193 ? -15.636 -9.216 92.569 1.00 52.44 193 ASP A C 1
ATOM 1570 O O . ASP A 1 193 ? -14.893 -9.400 93.533 1.00 52.44 193 ASP A O 1
ATOM 1574 N N . LYS A 1 194 ? -16.608 -8.293 92.657 1.00 54.03 194 LYS A N 1
ATOM 1575 C CA . LYS A 1 194 ? -16.923 -7.553 93.901 1.00 54.03 194 LYS A CA 1
ATOM 1576 C C . LYS A 1 194 ? -18.314 -7.887 94.450 1.00 54.03 194 LYS A C 1
ATOM 1578 O O . LYS A 1 194 ? -19.164 -7.016 94.615 1.00 54.03 194 LYS A O 1
ATOM 1583 N N . GLY A 1 195 ? -18.528 -9.155 94.799 1.00 49.47 195 GLY A N 1
ATOM 1584 C CA . GLY A 1 195 ? -19.616 -9.559 95.700 1.00 49.47 195 GLY A CA 1
ATOM 1585 C C . GLY A 1 195 ? -19.396 -9.026 97.133 1.00 49.47 195 GLY A C 1
ATOM 1586 O O . GLY A 1 195 ? -18.250 -8.930 97.579 1.00 49.47 195 GLY A O 1
ATOM 1587 N N . PRO A 1 196 ? -20.455 -8.642 97.873 1.00 57.38 196 PRO A N 1
ATOM 1588 C CA . PRO A 1 196 ? -20.328 -7.838 99.084 1.00 57.38 196 PRO A CA 1
ATOM 1589 C C . PRO A 1 196 ? -19.855 -8.672 100.281 1.00 57.38 196 PRO A C 1
ATOM 1591 O O . PRO A 1 196 ? -20.523 -9.608 100.720 1.00 57.38 196 PRO A O 1
ATOM 1594 N N . ALA A 1 197 ? -18.730 -8.270 100.874 1.00 56.03 197 ALA A N 1
ATOM 1595 C CA . ALA A 1 197 ? -18.380 -8.669 102.229 1.00 56.03 197 ALA A CA 1
ATOM 1596 C C . ALA A 1 197 ? -19.421 -8.090 103.199 1.00 56.03 197 ALA A C 1
ATOM 1598 O O . ALA A 1 197 ? -19.521 -6.875 103.363 1.00 56.03 197 ALA A O 1
ATOM 1599 N N . THR A 1 198 ? -20.192 -8.958 103.851 1.00 58.97 198 THR A N 1
ATOM 1600 C CA . THR A 1 198 ? -20.994 -8.585 105.023 1.00 58.97 198 THR A CA 1
ATOM 1601 C C . THR A 1 198 ? -20.690 -9.562 106.156 1.00 58.97 198 THR A C 1
ATOM 1603 O O . THR A 1 198 ? -21.046 -10.734 106.085 1.00 58.97 198 THR A O 1
ATOM 1606 N N . SER A 1 199 ? -19.966 -9.061 107.163 1.00 49.97 199 SER A N 1
ATOM 1607 C CA . SER A 1 199 ? -19.773 -9.645 108.505 1.00 49.97 199 SER A CA 1
ATOM 1608 C C . SER A 1 199 ? -21.059 -9.466 109.347 1.00 49.97 199 SER A C 1
ATOM 1610 O O . SER A 1 199 ? -21.936 -8.713 108.905 1.00 49.97 199 SER A O 1
ATOM 1612 N N . PRO A 1 200 ? -21.237 -10.104 110.525 1.00 63.06 200 PRO A N 1
ATOM 1613 C CA . PRO A 1 200 ? -20.296 -10.187 111.659 1.00 63.06 200 PRO A CA 1
ATOM 1614 C C . PRO A 1 200 ? -19.725 -11.583 111.928 1.00 63.06 200 PRO A C 1
ATOM 1616 O O . PRO A 1 200 ? -20.483 -12.572 111.821 1.00 63.06 200 PRO A O 1
#